Protein AF-A0A3C0I1B9-F1 (afdb_monomer_lite)

Foldseek 3Di:
DPVVVVQVVLLVLLVVQLVVVPDDDDDDDDDPDPPPPDDDQFQEKAKAKAWFPQKKKWAFPVQQVVDDDFHRHGLEIEIAGALPPDQWTKMKMKIWFNKAAQFKKKKWKKKFLDFDPDQSAAQPSHPDGRGHDSVRMGTQDIDIGHHDDQDFFDADPVGGDGSIDMDMDMDIGIGGSVCQVVLAVVVTKIKIKMWMDGPVCSVVSVRSNIRIYDIGIYGYHYHDHDQADPVPRHGTWIWIWHADPQQKIFTAGPVRHTPDIDHDDPPPPDPPPPDD

pLDDT: mean 77.93, std 17.41, range [23.75, 94.44]

Radius of gyration: 20.52 Å; chains: 1; bounding box: 57×52×64 Å

Sequence (276 aa):
MSNTTTKKAIKKALIGATVLASAPAFAKTGGGSTEGKSQLGVNHLSLDLTPGRGVTACASDAQVATKTGSNLTPNDLILAVDPFASTYIEVGFHVRDIIASKDDHVLLLVYSPTTSPSPQIPTPKSENKLQLDVSALEILAIYNLPKQAMLSQPSTRLGAANPAPHSEVSFSVNLDTSTLPVFMQDNEKAHLQAALLTKSAFEAGQYDRMILSELDTIAFVKMTCPTANPDTNEPTEYAEVAVDDAGTMTVSDKKGNVTKTTMTGSMSMGATVITK

Structure (mmCIF, N/CA/C/O backbone):
data_AF-A0A3C0I1B9-F1
#
_entry.id   AF-A0A3C0I1B9-F1
#
loop_
_atom_site.group_PDB
_atom_site.id
_atom_site.type_symbol
_atom_site.label_atom_id
_atom_site.label_alt_id
_atom_site.label_comp_id
_atom_site.label_asym_id
_atom_site.label_entity_id
_atom_site.label_seq_id
_atom_site.pdbx_PDB_ins_code
_atom_site.Cartn_x
_atom_site.Cartn_y
_atom_site.Cartn_z
_atom_site.occupancy
_atom_site.B_iso_or_equiv
_atom_site.auth_seq_id
_atom_site.auth_comp_id
_atom_site.auth_asym_id
_atom_site.auth_atom_id
_atom_site.pdbx_PDB_model_num
ATOM 1 N N . MET A 1 1 ? 1.387 -21.612 10.944 1.00 33.19 1 MET A N 1
ATOM 2 C CA . MET A 1 1 ? 0.232 -22.309 10.324 1.00 33.19 1 MET A CA 1
ATOM 3 C C . MET A 1 1 ? -1.136 -21.669 10.621 1.00 33.19 1 MET A C 1
ATOM 5 O O . MET A 1 1 ? -2.056 -21.937 9.866 1.00 33.19 1 MET A O 1
ATOM 9 N N . SER A 1 2 ? -1.292 -20.789 11.628 1.00 42.69 2 SER A N 1
ATOM 10 C CA . SER A 1 2 ? -2.590 -20.146 11.948 1.00 42.69 2 SER A CA 1
ATOM 11 C C . SER A 1 2 ? -3.037 -19.061 10.939 1.00 42.69 2 SER A C 1
ATOM 13 O O . SER A 1 2 ? -4.194 -19.024 10.534 1.00 42.69 2 SER A O 1
ATOM 15 N N . ASN A 1 3 ? -2.111 -18.232 10.433 1.00 50.62 3 ASN A N 1
ATOM 16 C CA . ASN A 1 3 ? -2.455 -17.085 9.572 1.00 50.62 3 ASN A CA 1
ATOM 17 C C . ASN A 1 3 ? -3.033 -17.450 8.194 1.00 50.62 3 ASN A C 1
ATOM 19 O O . ASN A 1 3 ? -3.886 -16.728 7.688 1.00 50.62 3 ASN A O 1
ATOM 23 N N . THR A 1 4 ? -2.609 -18.554 7.574 1.00 56.38 4 THR A N 1
ATOM 24 C CA . THR A 1 4 ? -3.088 -18.938 6.232 1.00 56.38 4 THR A CA 1
ATOM 25 C C . THR A 1 4 ? -4.559 -19.359 6.252 1.00 56.38 4 THR A C 1
ATOM 27 O O . THR A 1 4 ? -5.311 -19.028 5.336 1.00 56.38 4 THR A O 1
ATOM 30 N N . THR A 1 5 ? -4.992 -20.044 7.313 1.00 56.16 5 THR A N 1
ATOM 31 C CA . THR A 1 5 ? -6.395 -20.433 7.517 1.00 56.16 5 THR A CA 1
ATOM 32 C C . THR A 1 5 ? -7.268 -19.203 7.747 1.00 56.16 5 THR A C 1
ATOM 34 O O . THR A 1 5 ? -8.315 -19.075 7.116 1.00 56.16 5 THR A O 1
ATOM 37 N N . THR A 1 6 ? -6.792 -18.256 8.559 1.00 64.12 6 THR A N 1
ATOM 38 C CA . THR A 1 6 ? -7.463 -16.974 8.806 1.00 64.12 6 THR A CA 1
ATOM 39 C C . THR A 1 6 ? -7.605 -16.156 7.520 1.00 64.12 6 THR A C 1
ATOM 41 O O . THR A 1 6 ? -8.714 -15.759 7.180 1.00 64.12 6 THR A O 1
ATOM 44 N N . LYS A 1 7 ? -6.536 -16.000 6.723 1.00 68.94 7 LYS A N 1
ATOM 45 C CA . LYS A 1 7 ? -6.585 -15.295 5.425 1.00 68.94 7 LYS A CA 1
ATOM 46 C C . LYS A 1 7 ? -7.589 -15.918 4.448 1.00 68.94 7 LYS A C 1
ATOM 48 O O . LYS A 1 7 ? -8.380 -15.201 3.841 1.00 68.94 7 LYS A O 1
ATOM 53 N N . LYS A 1 8 ? -7.609 -17.252 4.329 1.00 67.44 8 LYS A N 1
ATOM 54 C CA . LYS A 1 8 ? -8.581 -17.964 3.477 1.00 67.44 8 LYS A CA 1
ATOM 55 C C . LYS A 1 8 ? -10.019 -17.804 3.975 1.00 67.44 8 LYS A C 1
ATOM 57 O O . LYS A 1 8 ? -10.920 -17.657 3.153 1.00 67.44 8 LYS A O 1
ATOM 62 N N . ALA A 1 9 ? -10.241 -17.835 5.289 1.00 66.06 9 ALA A N 1
ATOM 63 C CA . ALA A 1 9 ? -11.561 -17.617 5.878 1.00 66.06 9 ALA A CA 1
ATOM 64 C C . ALA A 1 9 ? -12.066 -16.191 5.611 1.00 66.06 9 ALA A C 1
ATOM 66 O O . ALA A 1 9 ? -13.205 -16.025 5.185 1.00 66.06 9 ALA A O 1
ATOM 67 N N . ILE A 1 10 ? -11.196 -15.187 5.759 1.00 71.12 10 ILE A N 1
ATOM 68 C CA . ILE A 1 10 ? -11.522 -13.784 5.472 1.00 71.12 10 ILE A CA 1
ATOM 69 C C . ILE A 1 10 ? -11.826 -13.593 3.985 1.00 71.12 10 ILE A C 1
ATOM 71 O O . ILE A 1 10 ? -12.868 -13.040 3.657 1.00 71.12 10 ILE A O 1
ATOM 75 N N . LYS A 1 11 ? -10.992 -14.114 3.072 1.00 72.25 11 LYS A N 1
ATOM 76 C CA . LYS A 1 11 ? -11.261 -14.040 1.623 1.00 72.25 11 LYS A CA 1
ATOM 77 C C . LYS A 1 11 ? -12.628 -14.638 1.277 1.00 72.25 11 LYS A C 1
ATOM 79 O O . LYS A 1 11 ? -13.407 -14.024 0.556 1.00 72.25 11 LYS A O 1
ATOM 84 N N . LYS A 1 12 ? -12.957 -15.806 1.839 1.00 70.88 12 LYS A N 1
ATOM 85 C CA . LYS A 1 12 ? -14.282 -16.419 1.665 1.00 70.88 12 LYS A CA 1
ATOM 86 C C . LYS A 1 12 ? -15.409 -15.550 2.221 1.00 70.88 12 LYS A C 1
ATOM 88 O O . LYS A 1 12 ? -16.465 -15.497 1.604 1.00 70.88 12 LYS A O 1
ATOM 93 N N . ALA A 1 13 ? -15.198 -14.882 3.352 1.00 67.94 13 ALA A N 1
ATOM 94 C CA . ALA A 1 13 ? -16.184 -13.982 3.937 1.00 67.94 13 ALA A CA 1
ATOM 95 C C . ALA A 1 13 ? -16.390 -12.718 3.082 1.00 67.94 13 ALA A C 1
ATOM 97 O O . ALA A 1 13 ? -17.537 -12.338 2.858 1.00 67.94 13 ALA A O 1
ATOM 98 N N . LEU A 1 14 ? -15.321 -12.124 2.531 1.00 68.56 14 LEU A N 1
ATOM 99 C CA . LEU A 1 14 ? -15.429 -11.012 1.577 1.00 68.56 14 LEU A CA 1
ATOM 100 C C . LEU A 1 14 ? -16.199 -11.425 0.315 1.00 68.56 14 LEU A C 1
ATOM 102 O O . LEU A 1 14 ? -17.127 -10.730 -0.084 1.00 68.56 14 LEU A O 1
ATOM 106 N N . ILE A 1 15 ? -15.866 -12.577 -0.275 1.00 72.81 15 ILE A N 1
ATOM 107 C CA . ILE A 1 15 ? -16.590 -13.115 -1.440 1.00 72.81 15 ILE A CA 1
ATOM 108 C C . ILE A 1 15 ? -18.049 -13.447 -1.072 1.00 72.81 15 ILE A C 1
ATOM 110 O O . ILE A 1 15 ? -18.965 -13.241 -1.859 1.00 72.81 15 ILE A O 1
ATOM 114 N N . GLY A 1 16 ? -18.311 -13.934 0.141 1.00 59.06 16 GLY A N 1
ATOM 115 C CA . GLY A 1 16 ? -19.678 -14.153 0.620 1.00 59.06 16 GLY A CA 1
ATOM 116 C C . GLY A 1 16 ? -20.486 -12.854 0.712 1.00 59.06 16 GLY A C 1
ATOM 117 O O . GLY A 1 16 ? -21.657 -12.828 0.333 1.00 59.06 16 GLY A O 1
ATOM 118 N N . ALA A 1 17 ? -19.855 -11.765 1.162 1.00 60.09 17 ALA A N 1
ATOM 119 C CA . ALA A 1 17 ? -20.481 -10.449 1.250 1.00 60.09 17 ALA A CA 1
ATOM 120 C C . ALA A 1 17 ? -20.822 -9.863 -0.133 1.00 60.09 17 ALA A C 1
ATOM 122 O O . ALA A 1 17 ? -21.886 -9.262 -0.281 1.00 60.09 17 ALA A O 1
ATOM 123 N N . THR A 1 18 ? -19.985 -10.083 -1.156 1.00 58.84 18 THR A N 1
ATOM 124 C CA . THR A 1 18 ? -20.288 -9.636 -2.531 1.00 58.84 18 THR A CA 1
ATOM 125 C C . THR A 1 18 ? -21.481 -10.379 -3.128 1.00 58.84 18 THR A C 1
ATOM 127 O O . THR A 1 18 ? -22.341 -9.760 -3.754 1.00 58.84 18 THR A O 1
ATOM 130 N N . VAL A 1 19 ? -21.600 -11.688 -2.879 1.00 55.69 19 VAL A N 1
ATOM 131 C CA . VAL A 1 19 ? -22.741 -12.490 -3.359 1.00 55.69 19 VAL A CA 1
ATOM 132 C C . VAL A 1 19 ? -24.050 -12.035 -2.705 1.00 55.69 19 VAL A C 1
ATOM 134 O O . VAL A 1 19 ? -25.066 -11.911 -3.389 1.00 55.69 19 VAL A O 1
ATOM 137 N N . LEU A 1 20 ? -24.034 -11.696 -1.413 1.00 50.03 20 LEU A N 1
ATOM 138 C CA . LEU A 1 20 ? -25.210 -11.164 -0.707 1.00 50.03 20 LEU A CA 1
ATOM 139 C C . LEU A 1 20 ? -25.602 -9.746 -1.162 1.00 50.03 20 LEU A C 1
ATOM 141 O O . LEU A 1 20 ? -26.780 -9.398 -1.111 1.00 50.03 20 LEU A O 1
ATOM 145 N N . ALA A 1 21 ? -24.646 -8.948 -1.647 1.00 51.62 21 ALA A N 1
ATOM 146 C CA . ALA A 1 21 ? -24.896 -7.613 -2.192 1.00 51.62 21 ALA A CA 1
ATOM 147 C C . ALA A 1 21 ? -25.454 -7.626 -3.634 1.00 51.62 21 ALA A C 1
ATOM 149 O O . ALA A 1 21 ? -25.879 -6.586 -4.132 1.00 51.62 21 ALA A O 1
ATOM 150 N N . SER A 1 22 ? -25.502 -8.793 -4.293 1.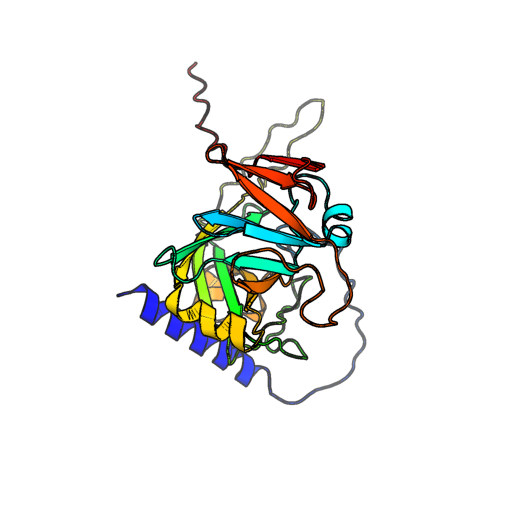00 37.84 22 SER A N 1
ATOM 151 C CA . SER A 1 22 ? -25.985 -8.965 -5.675 1.00 37.84 22 SER A CA 1
ATOM 152 C C . SER A 1 22 ? -27.484 -9.314 -5.801 1.00 37.84 22 SER A C 1
ATOM 154 O O . SER A 1 22 ? -27.903 -9.972 -6.752 1.00 37.84 22 SER A O 1
ATOM 156 N N . ALA A 1 23 ? -28.321 -8.870 -4.857 1.00 32.62 23 ALA A N 1
ATOM 157 C CA . ALA A 1 23 ? -29.785 -8.952 -4.957 1.00 32.62 23 ALA A CA 1
ATOM 158 C C . ALA A 1 23 ? -30.366 -7.686 -5.636 1.00 32.62 23 ALA A C 1
ATOM 160 O O . ALA A 1 23 ? -29.775 -6.611 -5.525 1.00 32.62 23 ALA A O 1
ATOM 161 N N . PRO A 1 24 ? -31.486 -7.779 -6.382 1.00 36.41 24 PRO A N 1
ATOM 162 C CA . PRO A 1 24 ? -31.816 -6.814 -7.425 1.00 36.41 24 PRO A CA 1
ATOM 163 C C . PRO A 1 24 ? -32.212 -5.438 -6.882 1.00 36.41 24 PRO A C 1
ATOM 165 O O . PRO A 1 24 ? -32.787 -5.293 -5.805 1.00 36.41 24 PRO A O 1
ATOM 168 N N . ALA A 1 25 ? -31.928 -4.439 -7.717 1.00 48.59 25 ALA A N 1
ATOM 169 C CA . ALA A 1 25 ? -32.257 -3.034 -7.561 1.00 48.59 25 ALA A CA 1
ATOM 170 C C . ALA A 1 25 ? -33.693 -2.784 -7.068 1.00 48.59 25 ALA A C 1
ATOM 172 O O . ALA A 1 25 ? -34.659 -3.247 -7.675 1.00 48.59 25 ALA A O 1
ATOM 173 N N . PHE A 1 26 ? -33.825 -1.939 -6.042 1.00 31.42 26 PHE A N 1
ATOM 174 C CA . PHE A 1 26 ? -35.078 -1.264 -5.722 1.00 31.42 26 PHE A CA 1
ATOM 175 C C . PHE A 1 26 ? -34.871 0.245 -5.559 1.00 31.42 26 PHE A C 1
ATOM 177 O O . PHE A 1 26 ? -34.135 0.712 -4.698 1.00 31.42 26 PHE A O 1
ATOM 184 N N . ALA A 1 27 ? -35.587 0.957 -6.429 1.00 29.17 27 ALA A N 1
ATOM 185 C CA . ALA A 1 27 ? -36.151 2.293 -6.285 1.00 29.17 27 ALA A CA 1
ATOM 186 C C . ALA A 1 27 ? -35.223 3.473 -5.937 1.00 29.17 27 ALA A C 1
ATOM 188 O O . ALA A 1 27 ? -34.895 3.780 -4.796 1.00 29.17 27 ALA A O 1
ATOM 189 N N . LYS A 1 28 ? -34.985 4.255 -6.991 1.00 39.56 28 LYS A N 1
ATOM 190 C CA . LYS A 1 28 ? -34.802 5.706 -6.995 1.00 39.56 28 LYS A CA 1
ATOM 191 C C . LYS A 1 28 ? -35.780 6.398 -6.025 1.00 39.56 28 LYS A C 1
ATOM 193 O O . LYS A 1 28 ? -36.933 6.628 -6.375 1.00 39.56 28 LYS A O 1
ATOM 198 N N . THR A 1 29 ? -35.291 6.817 -4.865 1.00 24.72 29 THR A N 1
ATOM 199 C CA . THR A 1 29 ? -35.856 7.939 -4.101 1.00 24.72 29 THR A CA 1
ATOM 200 C C . THR A 1 29 ? -34.714 8.830 -3.657 1.00 24.72 29 THR A C 1
ATOM 202 O O . THR A 1 29 ? -33.767 8.379 -3.021 1.00 24.72 29 THR A O 1
ATOM 205 N N . GLY A 1 30 ? -34.786 10.085 -4.098 1.00 32.03 30 GLY A N 1
ATOM 206 C CA . GLY A 1 30 ? -33.763 11.092 -3.897 1.00 32.03 30 GLY A CA 1
ATOM 207 C C . GLY A 1 30 ? -33.443 11.312 -2.425 1.00 32.03 30 GLY A C 1
ATOM 208 O O . GLY A 1 30 ? -34.323 11.462 -1.585 1.00 32.03 30 GLY A O 1
ATOM 209 N N . GLY A 1 31 ? -32.151 11.369 -2.159 1.00 23.75 31 GLY A N 1
ATOM 210 C CA . GLY A 1 31 ? -31.567 11.787 -0.902 1.00 23.75 31 GLY A CA 1
ATOM 211 C C . GLY A 1 31 ? -30.093 11.955 -1.188 1.00 23.75 31 GLY A C 1
ATOM 212 O O . GLY A 1 31 ? -29.337 11.001 -1.055 1.00 23.75 31 GLY A O 1
ATOM 213 N N . GLY A 1 32 ? -29.721 13.127 -1.709 1.00 28.50 32 GLY A N 1
ATOM 214 C CA . GLY A 1 32 ? -28.324 13.478 -1.911 1.00 28.50 32 GLY A CA 1
ATOM 215 C C . GLY A 1 32 ? -27.601 13.291 -0.588 1.00 28.50 32 GLY A C 1
ATOM 216 O O . GLY A 1 32 ? -27.861 14.022 0.366 1.00 28.50 32 GLY A O 1
ATOM 217 N N . SER A 1 33 ? -26.749 12.271 -0.518 1.00 30.56 33 SER A N 1
ATOM 218 C CA . SER A 1 33 ? -25.790 12.150 0.561 1.00 30.56 33 SER A CA 1
ATOM 219 C C . SER A 1 33 ? -24.845 13.321 0.394 1.00 30.56 33 SER A C 1
ATOM 221 O O . SER A 1 33 ? -24.058 13.362 -0.549 1.00 30.56 33 SER A O 1
ATOM 223 N N . THR A 1 34 ? -24.973 14.305 1.272 1.00 34.50 34 THR A N 1
ATOM 224 C CA . THR A 1 34 ? -23.939 15.298 1.502 1.00 34.50 34 THR A CA 1
ATOM 225 C C . THR A 1 34 ? -22.671 14.518 1.826 1.00 34.50 34 THR A C 1
ATOM 227 O O . THR A 1 34 ? -22.538 13.975 2.922 1.00 34.50 34 THR A O 1
ATOM 230 N N . GLU A 1 35 ? -21.791 14.388 0.835 1.00 41.50 35 GLU A N 1
ATOM 231 C CA . GLU A 1 35 ? -20.425 13.918 1.005 1.00 41.50 35 GLU A CA 1
ATOM 232 C C . GLU A 1 35 ? -19.806 14.803 2.088 1.00 41.50 35 GLU A C 1
ATOM 234 O O . GLU A 1 35 ? -19.556 15.997 1.899 1.00 41.50 35 GLU A O 1
ATOM 239 N N . GLY A 1 36 ? -19.707 14.255 3.300 1.00 48.94 36 GLY A N 1
ATOM 240 C CA . GLY A 1 36 ? -19.029 14.921 4.397 1.00 48.94 36 GLY A CA 1
ATOM 241 C C . GLY A 1 36 ? -17.591 15.177 3.970 1.00 48.94 36 GLY A C 1
ATOM 242 O O . GLY A 1 36 ? -16.977 14.310 3.356 1.00 48.94 36 GLY A O 1
ATOM 243 N N . LYS A 1 37 ? -17.073 16.373 4.273 1.00 61.62 37 LYS A N 1
ATOM 244 C CA . LYS A 1 37 ? -15.680 16.756 3.996 1.00 61.62 37 LYS A CA 1
ATOM 245 C C . LYS A 1 37 ? -14.729 15.608 4.358 1.00 61.62 37 LYS A C 1
ATOM 247 O O . LYS A 1 37 ? -14.921 15.006 5.415 1.00 61.62 37 LYS A O 1
ATOM 252 N N . SER A 1 38 ? -13.732 15.351 3.511 1.00 63.72 38 SER A N 1
ATOM 253 C CA . SER A 1 38 ? -12.668 14.377 3.775 1.00 63.72 38 SER A CA 1
ATOM 254 C C . SER A 1 38 ? -12.095 14.563 5.181 1.00 63.72 38 SER A C 1
ATOM 256 O O . SER A 1 38 ? -11.719 15.675 5.570 1.00 63.72 38 SER A O 1
ATOM 258 N N . GLN A 1 39 ? -12.100 13.491 5.965 1.00 68.12 39 GLN A N 1
ATOM 259 C CA . GLN A 1 39 ? -11.586 13.426 7.327 1.00 68.12 39 GLN A CA 1
ATOM 260 C C . GLN A 1 39 ? -10.642 12.228 7.423 1.00 68.12 39 GLN A C 1
ATOM 262 O O . GLN A 1 39 ? -11.063 11.081 7.616 1.00 68.12 39 GLN A O 1
ATOM 267 N N . LEU A 1 40 ? -9.348 12.528 7.314 1.00 71.12 40 LEU A N 1
ATOM 268 C CA . LEU A 1 40 ? -8.261 11.583 7.552 1.00 71.12 40 LEU A CA 1
ATOM 269 C C . LEU A 1 40 ? -8.478 10.838 8.878 1.00 71.12 40 LEU A C 1
ATOM 271 O O . LEU A 1 40 ? -8.766 11.454 9.903 1.00 71.12 40 LEU A O 1
ATOM 275 N N . GLY A 1 41 ? -8.403 9.513 8.833 1.00 63.69 41 GLY A N 1
ATOM 276 C CA . GLY A 1 41 ? -8.633 8.608 9.957 1.00 63.69 41 GLY A CA 1
ATOM 277 C C . GLY A 1 41 ? -10.087 8.328 10.325 1.00 63.69 41 GLY A C 1
ATOM 278 O O . GLY A 1 41 ? -10.324 7.449 11.151 1.00 63.69 41 GLY A O 1
ATOM 279 N N . VAL A 1 42 ? -11.060 9.048 9.752 1.00 72.81 42 VAL A N 1
ATOM 280 C CA . VAL A 1 42 ? -12.497 8.873 10.047 1.00 72.81 42 VAL A CA 1
ATOM 281 C C . VAL A 1 42 ? -13.235 8.237 8.874 1.00 72.81 42 VAL A C 1
ATOM 283 O O . VAL A 1 42 ? -13.977 7.276 9.061 1.00 72.81 42 VAL A O 1
ATOM 286 N N . ASN A 1 43 ? -13.059 8.776 7.668 1.00 79.19 43 ASN A N 1
ATOM 287 C CA . ASN A 1 43 ? -13.670 8.258 6.439 1.00 79.19 43 ASN A CA 1
ATOM 288 C C . ASN A 1 43 ? -12.647 8.030 5.312 1.00 79.19 43 ASN A C 1
ATOM 290 O O . ASN A 1 43 ? -13.015 7.492 4.265 1.00 79.19 43 ASN A O 1
ATOM 294 N N . HIS A 1 44 ? -11.376 8.350 5.551 1.00 83.31 44 HIS A N 1
ATOM 295 C CA . HIS A 1 44 ? -10.279 8.216 4.600 1.00 83.31 44 HIS A CA 1
ATOM 296 C C . HIS A 1 44 ? -8.999 7.788 5.333 1.00 83.31 44 HIS A C 1
ATOM 298 O O . HIS A 1 44 ? -8.711 8.301 6.410 1.00 83.31 44 HIS A O 1
ATOM 304 N N . LEU A 1 45 ? -8.253 6.835 4.780 1.00 84.62 45 LEU A N 1
ATOM 305 C CA . LEU A 1 45 ? -6.895 6.489 5.219 1.00 84.62 45 LEU A CA 1
ATOM 306 C C . LEU A 1 45 ? -5.923 6.949 4.143 1.00 84.62 45 LEU A C 1
ATOM 308 O O . LEU A 1 45 ? -6.295 6.874 2.980 1.00 84.62 45 LEU A O 1
ATOM 312 N N . SER A 1 46 ? -4.699 7.321 4.506 1.00 85.69 46 SER A N 1
ATOM 313 C CA . SER A 1 46 ? -3.626 7.455 3.520 1.00 85.69 46 SER A CA 1
ATOM 314 C C . SER A 1 46 ? -2.803 6.170 3.465 1.00 85.69 46 SER A C 1
ATOM 316 O O . SER A 1 46 ? -2.590 5.526 4.501 1.00 85.69 46 SER A O 1
ATOM 318 N N . LEU A 1 47 ? -2.338 5.804 2.276 1.00 86.69 47 LEU A N 1
ATOM 319 C CA . LEU A 1 47 ? -1.414 4.699 2.053 1.00 86.69 47 LEU A CA 1
ATOM 320 C C . LEU A 1 47 ? -0.198 5.242 1.305 1.00 86.69 47 LEU A C 1
ATOM 322 O O . LEU A 1 47 ? -0.317 5.742 0.195 1.00 86.69 47 LEU A O 1
ATOM 326 N N . ASP A 1 48 ? 0.970 5.141 1.931 1.00 85.50 48 ASP A N 1
ATOM 327 C CA . ASP A 1 48 ? 2.230 5.547 1.319 1.00 85.50 48 ASP A CA 1
ATOM 328 C C . ASP A 1 48 ? 3.121 4.317 1.127 1.00 85.50 48 ASP A C 1
ATOM 330 O O . ASP A 1 48 ? 3.275 3.494 2.033 1.00 85.50 48 ASP A O 1
ATOM 334 N N . LEU A 1 49 ? 3.757 4.203 -0.036 1.00 85.25 49 LEU A N 1
ATOM 335 C CA . LEU A 1 49 ? 4.717 3.140 -0.324 1.00 85.25 49 LEU A CA 1
ATOM 336 C C . LEU A 1 49 ? 6.151 3.642 -0.157 1.00 85.25 49 LEU A C 1
ATOM 338 O O . LEU A 1 49 ? 6.471 4.762 -0.553 1.00 85.25 49 LEU A O 1
ATOM 342 N N . THR A 1 50 ? 7.031 2.798 0.374 1.00 84.56 50 THR A N 1
ATOM 343 C CA . THR A 1 50 ? 8.468 3.059 0.485 1.00 84.56 50 THR A CA 1
ATOM 344 C C . THR A 1 50 ? 9.274 1.887 -0.090 1.00 84.56 50 THR A C 1
ATOM 346 O O . THR A 1 50 ? 9.032 0.727 0.261 1.00 84.56 50 THR A O 1
ATOM 349 N N . PRO A 1 51 ? 10.228 2.136 -1.008 1.00 84.31 51 PRO A N 1
ATOM 350 C CA . PRO A 1 51 ? 11.118 1.087 -1.489 1.00 84.31 51 PRO A CA 1
ATOM 351 C C . PRO A 1 51 ? 12.039 0.641 -0.353 1.00 84.31 51 PRO A C 1
ATOM 353 O O . PRO A 1 51 ? 12.658 1.470 0.314 1.00 84.31 51 PRO A O 1
ATOM 356 N N . GLY A 1 52 ? 12.114 -0.667 -0.131 1.00 82.44 52 GLY A N 1
ATOM 357 C CA . GLY A 1 52 ? 13.028 -1.270 0.827 1.00 82.44 52 GLY A CA 1
ATOM 358 C C . GLY A 1 52 ? 14.253 -1.863 0.137 1.00 82.44 52 GLY A C 1
ATOM 359 O O . GLY A 1 52 ? 14.812 -1.320 -0.815 1.00 82.44 52 GLY A O 1
ATOM 360 N N . ARG A 1 53 ? 14.700 -3.014 0.635 1.00 78.69 53 ARG A N 1
ATOM 361 C CA . ARG A 1 53 ? 15.901 -3.686 0.135 1.00 78.69 53 ARG A CA 1
ATOM 362 C C . ARG A 1 53 ? 15.671 -4.353 -1.217 1.00 78.69 53 ARG A C 1
ATOM 364 O O . ARG A 1 53 ? 14.690 -5.070 -1.407 1.00 78.69 53 ARG A O 1
ATOM 371 N N . GLY A 1 54 ? 16.652 -4.196 -2.108 1.00 77.00 54 GLY A N 1
ATOM 372 C CA . GLY A 1 54 ? 16.702 -4.892 -3.398 1.00 77.00 54 GLY A CA 1
ATOM 373 C C . GLY A 1 54 ? 15.737 -4.345 -4.451 1.00 77.00 54 GLY A C 1
ATOM 374 O O . GLY A 1 54 ? 15.497 -5.017 -5.451 1.00 77.00 54 GLY A O 1
ATOM 375 N N . VAL A 1 55 ? 15.185 -3.150 -4.231 1.00 86.19 55 VAL A N 1
ATOM 376 C CA . VAL A 1 55 ? 14.234 -2.509 -5.137 1.00 86.19 55 VAL A CA 1
ATOM 377 C C . VAL A 1 55 ? 14.534 -1.020 -5.270 1.00 86.19 55 VAL A C 1
ATOM 379 O O . VAL A 1 55 ? 14.807 -0.342 -4.282 1.00 86.19 55 VAL A O 1
ATOM 382 N N . THR A 1 56 ? 14.435 -0.511 -6.493 1.00 87.38 56 THR A N 1
ATOM 383 C CA . THR A 1 56 ? 14.423 0.926 -6.776 1.00 87.38 56 THR A CA 1
ATOM 384 C C . THR A 1 56 ? 13.008 1.309 -7.180 1.00 87.38 56 THR A C 1
ATOM 386 O O . THR A 1 56 ? 12.457 0.726 -8.114 1.00 87.38 56 THR A O 1
ATOM 389 N N . ALA A 1 57 ? 12.395 2.271 -6.490 1.00 89.44 57 ALA A N 1
ATOM 390 C CA . ALA A 1 57 ? 11.101 2.791 -6.916 1.00 89.44 57 ALA A CA 1
ATOM 391 C C . ALA A 1 57 ? 11.296 3.902 -7.950 1.00 89.44 57 ALA A C 1
ATOM 393 O O . ALA A 1 57 ? 12.126 4.790 -7.789 1.00 89.44 57 ALA A O 1
ATOM 394 N N . CYS A 1 58 ? 10.500 3.846 -9.004 1.00 90.00 58 CYS A N 1
ATOM 395 C CA . CYS A 1 58 ? 10.515 4.753 -10.131 1.00 90.00 58 CYS A CA 1
ATOM 396 C C . CYS A 1 58 ? 9.183 5.497 -10.138 1.00 90.00 58 CYS A C 1
ATOM 398 O O . CYS A 1 58 ? 8.117 4.901 -10.327 1.00 90.00 58 CYS A O 1
ATOM 400 N N . ALA A 1 59 ? 9.254 6.802 -9.926 1.00 87.88 59 ALA A N 1
ATOM 401 C CA . ALA A 1 59 ? 8.102 7.687 -9.868 1.00 87.88 59 ALA A CA 1
ATOM 402 C C . ALA A 1 59 ? 8.201 8.693 -11.013 1.00 87.88 59 ALA A C 1
ATOM 404 O O . ALA A 1 59 ? 9.265 9.267 -11.224 1.00 87.88 59 ALA A O 1
ATOM 405 N N . SER A 1 60 ? 7.127 8.919 -11.773 1.00 84.75 60 SER A N 1
ATOM 406 C CA . SER A 1 60 ? 7.201 9.912 -12.852 1.00 84.75 60 SER A CA 1
ATOM 407 C C . SER A 1 60 ? 7.433 11.313 -12.273 1.00 84.75 60 SER A C 1
ATOM 409 O O . SER A 1 60 ? 6.798 11.691 -11.281 1.00 84.75 60 SER A O 1
ATOM 411 N N . ASP A 1 61 ? 8.304 12.109 -12.897 1.00 80.31 61 ASP A N 1
ATOM 412 C CA . ASP A 1 61 ? 8.641 13.457 -12.406 1.00 80.31 61 ASP A CA 1
ATOM 413 C C . ASP A 1 61 ? 7.397 14.344 -12.259 1.00 80.31 61 ASP A C 1
ATOM 415 O O . ASP A 1 61 ? 7.262 15.110 -11.300 1.00 80.31 61 ASP A O 1
ATOM 419 N N . ALA A 1 62 ? 6.444 14.192 -13.183 1.00 80.19 62 ALA A N 1
ATOM 420 C CA . ALA A 1 62 ? 5.169 14.895 -13.147 1.00 80.19 62 ALA A CA 1
ATOM 421 C C . ALA A 1 62 ? 4.361 14.559 -11.883 1.00 80.19 62 ALA A C 1
ATOM 423 O O . ALA A 1 62 ? 3.838 15.464 -11.234 1.00 80.19 62 ALA A O 1
ATOM 424 N N . GLN A 1 63 ? 4.284 13.282 -11.496 1.00 79.56 63 GLN A N 1
ATOM 425 C CA . GLN A 1 63 ? 3.563 12.876 -10.290 1.00 79.56 63 GLN A CA 1
ATOM 426 C C . GLN A 1 63 ? 4.330 13.259 -9.020 1.00 79.56 63 GLN A C 1
ATOM 428 O O . GLN A 1 63 ? 3.724 13.773 -8.077 1.00 79.56 63 GLN A O 1
ATOM 433 N N . VAL A 1 64 ? 5.658 13.108 -9.007 1.00 78.94 64 VAL A N 1
ATOM 434 C CA . VAL A 1 64 ? 6.510 13.560 -7.894 1.00 78.94 64 VAL A CA 1
ATOM 435 C C . VAL A 1 64 ? 6.320 15.051 -7.637 1.00 78.94 64 VAL A C 1
ATOM 437 O O . VAL A 1 64 ? 6.242 15.466 -6.479 1.00 78.94 64 VAL A O 1
ATOM 440 N N . ALA A 1 65 ? 6.214 15.877 -8.682 1.00 76.50 65 ALA A N 1
ATOM 441 C CA . ALA A 1 65 ? 6.011 17.317 -8.545 1.00 76.50 65 ALA A CA 1
ATOM 442 C C . ALA A 1 65 ? 4.722 17.665 -7.778 1.00 76.50 65 ALA A C 1
ATOM 444 O O . ALA A 1 65 ? 4.717 18.640 -7.026 1.00 76.50 65 ALA A O 1
ATOM 445 N N . THR A 1 66 ? 3.673 16.844 -7.899 1.00 76.69 66 THR A N 1
ATOM 446 C CA . THR A 1 66 ? 2.394 17.046 -7.190 1.00 76.69 66 THR A CA 1
ATOM 447 C C . THR A 1 66 ? 2.437 16.669 -5.709 1.00 76.69 66 THR A C 1
ATOM 449 O O . THR A 1 66 ? 1.576 17.101 -4.944 1.00 76.69 66 THR A O 1
ATOM 452 N N . LYS A 1 67 ? 3.435 15.888 -5.280 1.00 73.94 67 LYS A N 1
ATOM 453 C CA . LYS A 1 67 ? 3.562 15.427 -3.894 1.00 73.94 67 LYS A CA 1
ATOM 454 C C . LYS A 1 67 ? 4.310 16.446 -3.031 1.00 73.94 67 LYS A C 1
ATOM 456 O O . LYS A 1 67 ? 5.380 16.947 -3.398 1.00 73.94 67 LYS A O 1
ATOM 461 N N . THR A 1 68 ? 3.753 16.749 -1.860 1.00 64.50 68 THR A N 1
ATOM 462 C CA . THR A 1 68 ? 4.305 17.705 -0.888 1.00 64.50 68 THR A CA 1
ATOM 463 C C . THR A 1 68 ? 4.241 17.146 0.528 1.00 64.50 68 THR A C 1
ATOM 465 O O . THR A 1 68 ? 3.317 16.409 0.862 1.00 64.50 68 THR A O 1
ATOM 468 N N . GLY A 1 69 ? 5.163 17.570 1.394 1.00 66.19 69 GLY A N 1
ATOM 469 C CA . GLY A 1 69 ? 5.176 17.164 2.799 1.00 66.19 69 GLY A CA 1
ATOM 470 C C . GLY A 1 69 ? 5.887 15.830 3.010 1.00 66.19 69 GLY A C 1
ATOM 471 O O . GLY A 1 69 ? 6.982 15.626 2.496 1.00 66.19 69 GLY A O 1
ATOM 472 N N . SER A 1 70 ? 5.293 14.950 3.818 1.00 61.62 70 SER A N 1
ATOM 473 C CA . SER A 1 70 ? 5.915 13.679 4.221 1.00 61.62 70 SER A CA 1
ATOM 474 C C . SER A 1 70 ? 5.646 12.514 3.264 1.00 61.62 70 SER A C 1
ATOM 476 O O . SER A 1 70 ? 6.399 11.548 3.301 1.00 61.62 70 SER A O 1
ATOM 478 N N . ASN A 1 71 ? 4.648 12.623 2.381 1.00 66.88 71 ASN A N 1
ATOM 479 C CA . ASN A 1 71 ? 4.452 11.681 1.283 1.00 66.88 71 ASN A CA 1
ATOM 480 C C . ASN A 1 71 ? 5.209 12.197 0.042 1.00 66.88 71 ASN A C 1
ATOM 482 O O . ASN A 1 71 ? 4.878 13.262 -0.485 1.00 66.88 71 ASN A O 1
ATOM 486 N N . LEU A 1 72 ? 6.235 11.462 -0.401 1.00 69.44 72 LEU A N 1
ATOM 487 C CA . LEU A 1 72 ? 6.971 11.745 -1.643 1.00 69.44 72 LEU A CA 1
ATOM 488 C C . LEU A 1 72 ? 6.687 10.731 -2.754 1.00 69.44 72 LEU A C 1
ATOM 490 O O . LEU A 1 72 ? 7.147 10.936 -3.878 1.00 69.44 72 LEU A O 1
ATOM 494 N N . THR A 1 73 ? 5.947 9.663 -2.464 1.00 77.56 73 THR A N 1
ATOM 495 C CA . THR A 1 73 ? 5.675 8.593 -3.414 1.00 77.56 73 THR A CA 1
ATOM 496 C C . THR A 1 73 ? 4.289 8.756 -4.044 1.00 77.56 73 THR A C 1
ATOM 498 O O . THR A 1 73 ? 3.287 8.964 -3.356 1.00 77.56 73 THR A O 1
ATOM 501 N N . PRO A 1 74 ? 4.189 8.755 -5.384 1.00 83.00 74 PRO A N 1
ATOM 502 C CA . PRO A 1 74 ? 2.899 8.679 -6.055 1.00 83.00 74 PRO A CA 1
ATOM 503 C C . PRO A 1 74 ? 2.190 7.360 -5.779 1.00 83.00 74 PRO A C 1
ATOM 505 O O . PRO A 1 74 ? 2.810 6.379 -5.390 1.00 83.00 74 PRO A O 1
ATOM 508 N N . ASN A 1 75 ? 0.881 7.364 -6.017 1.00 85.44 75 ASN A N 1
ATOM 509 C CA . ASN A 1 75 ? 0.047 6.179 -5.857 1.00 85.44 75 ASN A CA 1
ATOM 510 C C . ASN A 1 75 ? 0.337 5.158 -6.965 1.00 85.44 75 ASN A C 1
ATOM 512 O O . ASN A 1 75 ? 0.175 3.966 -6.759 1.00 85.44 75 ASN A O 1
ATOM 516 N N . ASP A 1 76 ? 0.802 5.616 -8.132 1.00 86.94 76 ASP A N 1
ATOM 517 C CA . ASP A 1 76 ? 1.280 4.749 -9.206 1.00 86.94 76 ASP A CA 1
ATOM 518 C C . ASP A 1 76 ? 2.808 4.716 -9.196 1.00 86.94 76 ASP A C 1
ATOM 520 O O . ASP A 1 76 ? 3.469 5.725 -9.461 1.00 86.94 76 ASP A O 1
ATOM 524 N N . LEU A 1 77 ? 3.368 3.548 -8.906 1.00 88.69 77 LEU A N 1
ATOM 525 C CA . LEU A 1 77 ? 4.805 3.325 -8.820 1.00 88.69 77 LEU A CA 1
ATOM 526 C C . LEU A 1 77 ? 5.234 2.173 -9.711 1.00 88.69 77 LEU A C 1
ATOM 528 O O . LEU A 1 77 ? 4.548 1.161 -9.854 1.00 88.69 77 LEU A O 1
ATOM 532 N N . ILE A 1 78 ? 6.433 2.311 -10.262 1.00 91.19 78 ILE A N 1
ATOM 533 C CA . ILE A 1 78 ? 7.113 1.227 -10.954 1.00 91.19 78 ILE A CA 1
ATOM 534 C C . ILE A 1 78 ? 8.292 0.799 -10.086 1.00 91.19 78 ILE A C 1
ATOM 536 O O . ILE A 1 78 ? 9.110 1.624 -9.706 1.00 91.19 78 ILE A O 1
ATOM 540 N N . LEU A 1 79 ? 8.394 -0.481 -9.760 1.00 91.25 79 LEU A N 1
ATOM 541 C CA . LEU A 1 79 ? 9.494 -1.039 -8.987 1.00 91.25 79 LEU A CA 1
ATOM 542 C C . LEU A 1 79 ? 10.482 -1.719 -9.932 1.00 91.25 79 LEU A C 1
ATOM 544 O O . LEU A 1 79 ? 10.176 -2.744 -10.545 1.00 91.25 79 LEU A O 1
ATOM 548 N N . ALA A 1 80 ? 11.671 -1.136 -10.049 1.00 90.06 80 ALA A N 1
ATOM 549 C CA . ALA A 1 80 ? 12.796 -1.726 -10.748 1.00 90.06 80 ALA A CA 1
ATOM 550 C C . ALA A 1 80 ? 13.514 -2.716 -9.828 1.00 90.06 80 ALA A C 1
ATOM 552 O O . ALA A 1 80 ? 13.977 -2.366 -8.739 1.00 90.06 80 ALA A O 1
ATOM 553 N N . VAL A 1 81 ? 13.566 -3.973 -10.264 1.00 88.88 81 VAL A N 1
ATOM 554 C CA . VAL A 1 81 ? 14.057 -5.097 -9.461 1.00 88.88 81 VAL A CA 1
ATOM 555 C C . VAL A 1 81 ? 14.965 -5.973 -10.312 1.00 88.88 81 VAL A C 1
ATOM 557 O O . VAL A 1 81 ? 14.663 -6.248 -11.476 1.00 88.88 81 VAL A O 1
ATOM 560 N N . ASP A 1 82 ? 16.059 -6.459 -9.728 1.00 86.69 82 ASP A N 1
ATOM 561 C CA . ASP A 1 82 ? 16.785 -7.606 -10.271 1.00 86.69 82 ASP A CA 1
ATOM 562 C C . ASP A 1 82 ? 16.205 -8.899 -9.667 1.00 86.69 82 ASP A C 1
ATOM 564 O O . ASP A 1 82 ? 16.496 -9.216 -8.510 1.00 86.69 82 ASP A O 1
ATOM 568 N N . PRO A 1 83 ? 15.387 -9.668 -10.415 1.00 78.62 83 PRO A N 1
ATOM 569 C CA . PRO A 1 83 ? 14.731 -10.859 -9.878 1.00 78.62 83 PRO A CA 1
ATOM 570 C C . PRO A 1 83 ? 15.710 -12.002 -9.561 1.00 78.62 83 PRO A C 1
ATOM 572 O O . PRO A 1 83 ? 15.300 -12.997 -8.968 1.00 78.62 83 PRO A O 1
ATOM 575 N N . PHE A 1 84 ? 16.987 -11.890 -9.951 1.00 81.25 84 PHE A N 1
ATOM 576 C CA . PHE A 1 84 ? 18.006 -12.916 -9.714 1.00 81.25 84 PHE A CA 1
ATOM 577 C C . PHE A 1 84 ? 19.030 -12.527 -8.640 1.00 81.25 84 PHE A C 1
ATOM 579 O O . PHE A 1 84 ? 19.783 -13.392 -8.189 1.00 81.25 84 PHE A O 1
ATOM 586 N N . ALA A 1 85 ? 19.075 -11.258 -8.220 1.00 81.88 85 ALA A N 1
ATOM 587 C CA . ALA A 1 85 ? 20.039 -10.784 -7.225 1.00 81.88 85 ALA A CA 1
ATOM 588 C C . ALA A 1 85 ? 19.694 -11.228 -5.797 1.00 81.88 85 ALA A C 1
ATOM 590 O O . ALA A 1 85 ? 20.588 -11.472 -4.984 1.00 81.88 85 ALA A O 1
ATOM 591 N N . SER A 1 86 ? 18.404 -11.336 -5.480 1.00 79.56 86 SER A N 1
ATOM 592 C CA . SER A 1 86 ? 17.911 -11.726 -4.160 1.00 79.56 86 SER A CA 1
ATOM 593 C C . SER A 1 86 ? 16.740 -12.698 -4.268 1.00 79.56 86 SER A C 1
ATOM 595 O O . SER A 1 86 ? 16.092 -12.814 -5.304 1.00 79.56 86 SER A O 1
ATOM 597 N N . THR A 1 87 ? 16.466 -13.419 -3.180 1.00 81.81 87 THR A N 1
ATOM 598 C CA . THR A 1 87 ? 15.309 -14.325 -3.071 1.00 81.81 87 THR A CA 1
ATOM 599 C C . THR A 1 87 ? 14.010 -13.599 -2.719 1.00 81.81 87 THR A C 1
ATOM 601 O O . THR A 1 87 ? 12.927 -14.157 -2.863 1.00 81.81 87 THR A O 1
ATOM 604 N N . TYR A 1 88 ? 14.110 -12.366 -2.227 1.00 86.19 88 TYR A N 1
ATOM 605 C CA . TYR A 1 88 ? 12.978 -11.490 -1.966 1.00 86.19 88 TYR A CA 1
ATOM 606 C C . TYR A 1 88 ? 13.400 -10.028 -2.115 1.00 86.19 88 TYR A C 1
ATOM 608 O O . TYR A 1 88 ? 14.584 -9.695 -1.988 1.00 86.19 88 TYR A O 1
ATOM 616 N N . ILE A 1 89 ? 12.419 -9.165 -2.342 1.00 87.50 89 ILE A N 1
ATOM 617 C CA . ILE A 1 89 ? 12.552 -7.716 -2.170 1.00 87.50 89 ILE A CA 1
ATOM 618 C C . ILE A 1 89 ? 11.661 -7.266 -1.025 1.00 87.50 89 ILE A C 1
ATOM 620 O O . ILE A 1 89 ? 10.634 -7.891 -0.757 1.00 87.50 89 ILE A O 1
ATOM 624 N N . GLU A 1 90 ? 12.046 -6.188 -0.358 1.00 88.06 90 GLU A N 1
ATOM 625 C CA . GLU A 1 90 ? 11.227 -5.589 0.691 1.00 88.06 90 GLU A CA 1
ATOM 626 C C . GLU A 1 90 ? 10.555 -4.323 0.167 1.00 88.06 90 GLU A C 1
ATOM 628 O O . GLU A 1 90 ? 11.206 -3.455 -0.414 1.00 88.06 90 GLU A O 1
ATOM 633 N N . VAL A 1 91 ? 9.250 -4.216 0.400 1.00 88.12 91 VAL A N 1
ATOM 634 C CA . VAL A 1 91 ? 8.466 -3.010 0.133 1.00 88.12 91 VAL A CA 1
ATOM 635 C C . VAL A 1 91 ? 7.752 -2.613 1.418 1.00 88.12 91 VAL A C 1
ATOM 637 O O . VAL A 1 91 ? 7.049 -3.430 2.023 1.00 88.12 91 VAL A O 1
ATOM 640 N N . GLY A 1 92 ? 7.959 -1.372 1.847 1.00 88.00 92 GLY A N 1
ATOM 641 C CA . GLY A 1 92 ? 7.288 -0.780 2.993 1.00 88.00 92 GLY A CA 1
ATOM 642 C C . GLY A 1 92 ? 5.965 -0.136 2.585 1.00 88.00 92 GLY A C 1
ATOM 643 O O . GLY A 1 92 ? 5.875 0.530 1.558 1.00 88.00 92 GLY A O 1
ATOM 644 N N . PHE A 1 93 ? 4.932 -0.324 3.397 1.00 88.25 93 PHE A N 1
ATOM 645 C CA . PHE A 1 93 ? 3.632 0.326 3.253 1.00 88.25 93 PHE A CA 1
ATOM 646 C C . PHE A 1 93 ? 3.283 1.030 4.555 1.00 88.25 93 PHE A C 1
ATOM 648 O O . PHE A 1 93 ? 3.264 0.397 5.608 1.00 88.25 93 PHE A O 1
ATOM 655 N N . HIS A 1 94 ? 2.980 2.315 4.496 1.00 87.44 94 HIS A N 1
ATOM 656 C CA . HIS A 1 94 ? 2.695 3.158 5.646 1.00 87.44 94 HIS A CA 1
ATOM 657 C C . HIS A 1 94 ? 1.247 3.615 5.569 1.00 87.44 94 HIS A C 1
ATOM 659 O O . HIS A 1 94 ? 0.875 4.389 4.693 1.00 87.44 94 HIS A O 1
ATOM 665 N N . VAL A 1 95 ? 0.423 3.139 6.497 1.00 87.31 95 VAL A N 1
ATOM 666 C CA . VAL A 1 95 ? -0.945 3.627 6.657 1.00 87.31 95 VAL A CA 1
ATOM 667 C C . VAL A 1 95 ? -0.944 4.680 7.747 1.00 87.31 95 VAL A C 1
ATOM 669 O O . VAL A 1 95 ? -0.624 4.373 8.901 1.00 87.31 95 VAL A O 1
ATOM 672 N N . ARG A 1 96 ? -1.286 5.917 7.391 1.00 83.25 96 ARG A N 1
ATOM 673 C CA . ARG A 1 96 ? -1.173 7.065 8.300 1.00 83.25 96 ARG A CA 1
ATOM 674 C C . ARG A 1 96 ? -2.540 7.613 8.675 1.00 83.25 96 ARG A C 1
ATOM 676 O O . ARG A 1 96 ? -3.585 7.158 8.210 1.00 83.25 96 ARG A O 1
ATOM 683 N N . ASP A 1 97 ? -2.493 8.555 9.609 1.00 77.38 97 ASP A N 1
ATOM 684 C CA . ASP A 1 97 ? -3.641 9.278 10.139 1.00 77.38 97 ASP A CA 1
ATOM 685 C C . ASP A 1 97 ? -4.725 8.408 10.780 1.00 77.38 97 ASP A C 1
ATOM 687 O O . ASP A 1 97 ? -5.875 8.820 10.868 1.00 77.38 97 ASP A O 1
ATOM 691 N N . ILE A 1 98 ? -4.374 7.239 11.316 1.00 82.88 98 ILE A N 1
ATOM 692 C CA . ILE A 1 98 ? -5.333 6.386 12.023 1.00 82.88 98 ILE A CA 1
ATOM 693 C C . ILE A 1 98 ? -5.704 7.055 13.348 1.00 82.88 98 ILE A C 1
ATOM 695 O O . ILE A 1 98 ? -4.883 7.133 14.265 1.00 82.88 98 ILE A O 1
ATOM 699 N N . ILE A 1 99 ? -6.941 7.536 13.459 1.00 83.75 99 ILE A N 1
ATOM 700 C CA . ILE A 1 99 ? -7.410 8.225 14.662 1.00 83.75 99 ILE A CA 1
ATOM 701 C C . ILE A 1 99 ? -7.616 7.230 15.805 1.00 83.75 99 ILE A C 1
ATOM 703 O O . ILE A 1 99 ? -8.225 6.170 15.646 1.00 83.75 99 ILE A O 1
ATOM 707 N N . ALA A 1 100 ? -7.153 7.620 16.990 1.00 82.06 100 ALA A N 1
ATOM 708 C CA . ALA A 1 100 ? -7.402 6.901 18.225 1.00 82.06 100 ALA A CA 1
ATOM 709 C C . ALA A 1 100 ? -8.896 6.664 18.462 1.00 82.06 100 ALA A C 1
ATOM 711 O O . ALA A 1 100 ? -9.705 7.593 18.490 1.00 82.06 100 ALA A O 1
ATOM 712 N N . SER A 1 101 ? -9.250 5.408 18.721 1.00 84.50 101 SER A N 1
ATOM 713 C CA . SER A 1 101 ? -10.627 5.006 18.979 1.00 84.50 101 SER A CA 1
ATOM 714 C C . SER A 1 101 ? -10.769 4.243 20.292 1.00 84.50 101 SER A C 1
ATOM 716 O O . SER A 1 101 ? -9.827 3.625 20.790 1.00 84.50 101 SER A O 1
ATOM 718 N N . LYS A 1 102 ? -11.985 4.281 20.851 1.00 86.38 102 LYS A N 1
ATOM 719 C CA . LYS A 1 102 ? -12.369 3.509 22.044 1.00 86.38 102 LYS A CA 1
ATOM 720 C C . LYS A 1 102 ? -12.566 2.022 21.744 1.00 86.38 102 LYS A C 1
ATOM 722 O O . LYS A 1 102 ? -12.605 1.229 22.685 1.00 86.38 102 LYS A O 1
ATOM 727 N N . ASP A 1 103 ? -12.680 1.673 20.468 1.00 89.00 103 ASP A N 1
ATOM 728 C CA . ASP A 1 103 ? -12.885 0.311 19.997 1.00 89.00 103 ASP A CA 1
ATOM 729 C C . ASP A 1 103 ? -11.586 -0.277 19.437 1.00 89.00 103 ASP A C 1
ATOM 731 O O . ASP A 1 103 ? -10.741 0.440 18.895 1.00 89.00 103 ASP A O 1
ATOM 735 N N . ASP A 1 104 ? -11.439 -1.597 19.541 1.00 91.62 104 ASP A N 1
ATOM 736 C CA . ASP A 1 104 ? -10.370 -2.315 18.849 1.00 91.62 104 ASP A CA 1
ATOM 737 C C . ASP A 1 104 ? -10.644 -2.306 17.342 1.00 91.62 104 ASP A C 1
ATOM 739 O O . ASP A 1 104 ? -11.784 -2.494 16.901 1.00 91.62 104 ASP A O 1
ATOM 743 N N . HIS A 1 105 ? -9.594 -2.135 16.549 1.00 92.31 105 HIS A N 1
ATOM 744 C CA . HIS A 1 105 ? -9.652 -2.127 15.096 1.00 92.31 105 HIS A CA 1
ATOM 745 C C . HIS A 1 105 ? -8.762 -3.215 14.494 1.00 92.31 105 HIS A C 1
ATOM 747 O O . HIS A 1 105 ? -7.850 -3.746 15.126 1.00 92.31 105 HIS A O 1
ATOM 753 N N . VAL A 1 106 ? -9.047 -3.553 13.246 1.00 92.94 106 VAL A N 1
ATOM 754 C CA . VAL A 1 106 ? -8.247 -4.430 12.401 1.00 92.94 106 VAL A CA 1
ATOM 755 C C . VAL A 1 106 ? -7.927 -3.649 11.140 1.00 92.94 106 VAL A C 1
ATOM 757 O O . VAL A 1 106 ? -8.833 -3.169 10.458 1.00 92.94 106 VAL A O 1
ATOM 760 N N . LEU A 1 107 ? -6.636 -3.522 10.855 1.00 92.50 107 LEU A N 1
ATOM 761 C CA . LEU A 1 107 ? -6.117 -2.947 9.627 1.00 92.50 107 LEU A CA 1
ATOM 762 C C . LEU A 1 107 ? -5.666 -4.081 8.705 1.00 92.50 107 LEU A C 1
ATOM 764 O O . LEU A 1 107 ? -4.939 -4.989 9.118 1.00 92.50 107 LEU A O 1
ATOM 768 N N . LEU A 1 108 ? -6.115 -4.028 7.461 1.00 93.44 108 LEU A N 1
ATOM 769 C CA . LEU A 1 108 ? -5.805 -4.988 6.415 1.00 93.44 108 LEU A CA 1
ATOM 770 C C . LEU A 1 108 ? -5.054 -4.267 5.303 1.00 93.44 108 LEU A C 1
ATOM 772 O O . LEU A 1 108 ? -5.472 -3.189 4.891 1.00 93.44 108 LEU A O 1
ATOM 776 N N . LEU A 1 109 ? -4.000 -4.892 4.787 1.00 93.25 109 LEU A N 1
ATOM 777 C CA . LEU A 1 109 ? -3.418 -4.532 3.498 1.00 93.25 109 LEU A CA 1
ATOM 778 C C . LEU A 1 109 ? -3.832 -5.605 2.497 1.00 93.25 109 LEU A C 1
ATOM 780 O O . LEU A 1 109 ? -3.479 -6.780 2.663 1.00 93.25 109 LEU A O 1
ATOM 784 N N . VAL A 1 110 ? -4.611 -5.209 1.497 1.00 93.62 110 VAL A N 1
ATOM 785 C CA . VAL A 1 110 ? -5.140 -6.107 0.470 1.00 93.62 110 VAL A CA 1
ATOM 786 C C . VAL A 1 110 ? -4.583 -5.737 -0.893 1.00 93.62 110 VAL A C 1
ATOM 788 O O . VAL A 1 110 ? -4.345 -4.562 -1.163 1.00 93.62 110 VAL A O 1
ATOM 791 N N . TYR A 1 111 ? -4.381 -6.745 -1.739 1.00 93.44 111 TYR A N 1
ATOM 792 C CA . TYR A 1 111 ? -3.985 -6.553 -3.127 1.00 93.44 111 TYR A CA 1
ATOM 793 C C . TYR A 1 111 ? -4.862 -7.367 -4.076 1.00 93.44 111 TYR A C 1
ATOM 795 O O . TYR A 1 111 ? -5.463 -8.365 -3.676 1.00 93.44 111 TYR A O 1
ATOM 803 N N . SER A 1 112 ? -4.926 -6.937 -5.329 1.00 92.56 112 SER A N 1
ATOM 804 C CA . SER A 1 112 ? -5.506 -7.684 -6.441 1.00 92.56 112 SER A CA 1
ATOM 805 C C . SER A 1 112 ? -4.723 -7.376 -7.721 1.00 92.56 112 SER A C 1
ATOM 807 O O . SER A 1 112 ? -4.317 -6.226 -7.905 1.00 92.56 112 SER A O 1
ATOM 809 N N . PRO A 1 113 ? -4.530 -8.350 -8.625 1.00 90.25 113 PRO A N 1
ATOM 810 C CA . PRO A 1 113 ? -3.972 -8.087 -9.952 1.00 90.25 113 PRO A CA 1
ATOM 811 C C . PRO A 1 113 ? -4.926 -7.292 -10.855 1.00 90.25 113 PRO A C 1
ATOM 813 O O . PRO A 1 113 ? -4.521 -6.698 -11.848 1.00 90.25 113 PRO A O 1
ATOM 816 N N . THR A 1 114 ? -6.218 -7.273 -10.516 1.00 91.19 114 THR A N 1
ATOM 817 C CA . THR A 1 114 ? -7.255 -6.587 -11.289 1.00 91.19 114 THR A CA 1
ATOM 818 C C . THR A 1 114 ? -8.112 -5.683 -10.416 1.00 91.19 114 THR A C 1
ATOM 820 O O . THR A 1 114 ? -8.385 -5.955 -9.238 1.00 91.19 114 THR A O 1
ATOM 823 N N . THR A 1 115 ? -8.580 -4.599 -11.024 1.00 92.81 115 THR A N 1
ATOM 824 C CA . THR A 1 115 ? -9.611 -3.735 -10.457 1.00 92.81 115 THR A CA 1
ATOM 825 C C . THR A 1 115 ? -10.996 -4.165 -10.934 1.00 92.81 115 THR A C 1
ATOM 827 O O . THR A 1 115 ? -11.161 -4.833 -11.955 1.00 92.81 115 THR A O 1
ATOM 830 N N . SER A 1 116 ? -12.014 -3.784 -10.173 1.00 91.00 116 SER A N 1
ATOM 831 C CA . SER A 1 116 ? -13.412 -3.954 -10.533 1.00 91.00 116 SER A CA 1
ATOM 832 C C . SER A 1 116 ? -13.953 -2.651 -11.132 1.00 91.00 116 SER A C 1
ATOM 834 O O . SER A 1 116 ? -13.724 -1.582 -10.563 1.00 91.00 116 SER A O 1
ATOM 836 N N . PRO A 1 117 ? -14.745 -2.705 -12.221 1.00 87.62 117 PRO A N 1
ATOM 837 C CA . PRO A 1 117 ? -15.347 -1.512 -12.828 1.00 87.62 117 PRO A CA 1
ATOM 838 C C . PRO A 1 117 ? -16.363 -0.817 -11.907 1.00 87.62 117 PRO A C 1
ATOM 840 O O . PRO A 1 117 ? -16.708 0.344 -12.115 1.00 87.62 117 PRO A O 1
ATOM 843 N N . SER A 1 118 ? -16.857 -1.525 -10.890 1.00 88.44 118 SER A N 1
ATOM 844 C CA . SER A 1 118 ? -17.732 -0.982 -9.853 1.00 88.44 118 SER A CA 1
ATOM 845 C C . SER A 1 118 ? -17.405 -1.589 -8.488 1.00 88.44 118 SER A C 1
ATOM 847 O O . SER A 1 118 ? -17.053 -2.773 -8.436 1.00 88.44 118 SER A O 1
ATOM 849 N N . PRO A 1 119 ? -17.588 -0.857 -7.376 1.00 88.75 119 PRO A N 1
ATOM 850 C CA . PRO A 1 119 ? -17.360 -1.407 -6.045 1.00 88.75 119 PRO A CA 1
ATOM 851 C C . PRO A 1 119 ? -18.235 -2.636 -5.779 1.00 88.75 119 PRO A C 1
ATOM 853 O O . PRO A 1 119 ? -19.460 -2.537 -5.751 1.00 88.75 119 PRO A O 1
ATOM 856 N N . GLN A 1 120 ? -17.608 -3.800 -5.588 1.00 88.12 120 GLN A N 1
ATOM 857 C CA . GLN A 1 120 ? -18.319 -5.065 -5.344 1.00 88.12 120 GLN A CA 1
ATOM 858 C C . GLN A 1 120 ? -18.827 -5.178 -3.895 1.00 88.12 120 GLN A C 1
ATOM 860 O O . GLN A 1 120 ? -19.768 -5.921 -3.625 1.00 88.12 120 GLN A O 1
ATOM 865 N N . ILE A 1 121 ? -18.217 -4.430 -2.966 1.00 87.88 121 ILE A N 1
ATOM 866 C CA . ILE A 1 121 ? -18.671 -4.269 -1.579 1.00 87.88 121 ILE A CA 1
ATOM 867 C C . ILE A 1 121 ? -18.976 -2.782 -1.356 1.00 87.88 121 ILE A C 1
ATOM 869 O O . ILE A 1 121 ? -18.079 -1.950 -1.526 1.00 87.88 121 ILE A O 1
ATOM 873 N N . PRO A 1 122 ? -20.212 -2.413 -0.978 1.00 88.50 122 PRO A N 1
ATOM 874 C CA . PRO A 1 122 ? -20.554 -1.021 -0.726 1.00 88.50 122 PRO A CA 1
ATOM 875 C C . PRO A 1 122 ? -19.908 -0.539 0.577 1.00 88.50 122 PRO A C 1
ATOM 877 O O . PRO A 1 122 ? -20.201 -1.068 1.641 1.00 88.50 122 PRO A O 1
ATOM 880 N N . THR A 1 123 ? -19.086 0.508 0.507 1.00 89.69 123 THR A N 1
ATOM 881 C CA . THR A 1 123 ? -18.479 1.173 1.674 1.00 89.69 123 THR A CA 1
ATOM 882 C C . THR A 1 123 ? -19.050 2.587 1.841 1.00 89.69 123 THR A C 1
ATOM 884 O O . THR A 1 123 ? -18.410 3.583 1.491 1.00 89.69 123 THR A O 1
ATOM 887 N N . PRO A 1 124 ? -20.301 2.741 2.319 1.00 87.31 124 PRO A N 1
ATOM 888 C CA . PRO A 1 124 ? -20.971 4.043 2.369 1.00 87.31 124 PRO A CA 1
ATOM 889 C C . PRO A 1 124 ? -20.287 5.049 3.302 1.00 87.31 124 PRO A C 1
ATOM 891 O O . PRO A 1 124 ? -20.413 6.249 3.091 1.00 87.31 124 PRO A O 1
ATOM 894 N N . LYS A 1 125 ? -19.570 4.571 4.325 1.00 86.38 125 LYS A N 1
ATOM 895 C CA . LYS A 1 125 ? -18.895 5.422 5.317 1.00 86.38 125 LYS A CA 1
ATOM 896 C C . LYS A 1 125 ? -17.471 5.813 4.939 1.00 86.38 125 LYS A C 1
ATOM 898 O O . LYS A 1 125 ? -16.901 6.661 5.615 1.00 86.38 125 LYS A O 1
ATOM 903 N N . SER A 1 126 ? -16.909 5.209 3.896 1.00 88.94 126 SER A N 1
ATOM 904 C CA . SER A 1 126 ? -15.600 5.594 3.388 1.00 88.94 126 SER A CA 1
ATOM 905 C C . SER A 1 126 ? -15.751 6.555 2.221 1.00 88.94 126 SER A C 1
ATOM 907 O O . SER A 1 126 ? -16.634 6.389 1.377 1.00 88.94 126 SER A O 1
ATOM 909 N N . GLU A 1 127 ? -14.888 7.559 2.180 1.00 90.06 127 GLU A N 1
ATOM 910 C CA . GLU A 1 127 ? -14.718 8.442 1.034 1.00 90.06 127 GLU A CA 1
ATOM 911 C C . GLU A 1 127 ? -14.274 7.634 -0.190 1.00 90.06 127 GLU A C 1
ATOM 913 O O . GLU A 1 127 ? -14.968 7.619 -1.208 1.00 90.06 127 GLU A O 1
ATOM 918 N N . ASN A 1 128 ? -13.208 6.844 -0.039 1.00 90.25 128 ASN A N 1
ATOM 919 C CA . ASN A 1 128 ? -12.746 5.924 -1.068 1.00 90.25 128 ASN A CA 1
ATOM 920 C C . ASN A 1 128 ? -13.618 4.667 -1.138 1.00 90.25 128 ASN A C 1
ATOM 922 O O . ASN A 1 128 ? -14.113 4.144 -0.135 1.00 90.25 128 ASN A O 1
ATOM 926 N N . LYS A 1 129 ? -13.815 4.157 -2.354 1.00 92.62 129 LYS A N 1
ATOM 927 C CA . LYS A 1 129 ? -14.559 2.914 -2.591 1.00 92.62 129 LYS A CA 1
ATOM 928 C C . LYS A 1 129 ? -13.603 1.756 -2.830 1.00 92.62 129 LYS A C 1
ATOM 930 O O . LYS A 1 129 ? -12.463 1.961 -3.239 1.00 92.62 129 LYS A O 1
ATOM 935 N N . LEU A 1 130 ? -14.080 0.537 -2.573 1.00 91.62 130 LEU A N 1
ATOM 936 C CA . LEU A 1 130 ? -13.308 -0.663 -2.875 1.00 91.62 130 LEU A CA 1
ATOM 937 C C . LEU A 1 130 ? -13.232 -0.809 -4.394 1.00 91.62 130 LEU A C 1
ATOM 939 O O . LEU A 1 130 ? -14.251 -1.054 -5.036 1.00 91.62 130 LEU A O 1
ATOM 943 N N . GLN A 1 131 ? -12.039 -0.628 -4.948 1.00 93.44 131 GLN A N 1
ATOM 944 C CA . GLN A 1 131 ? -11.791 -0.696 -6.389 1.00 93.44 131 GLN A CA 1
ATOM 945 C C . GLN A 1 131 ? -11.187 -2.038 -6.807 1.00 93.44 131 GLN A C 1
ATOM 947 O O . GLN A 1 131 ? -11.133 -2.333 -7.994 1.00 93.44 131 GLN A O 1
ATOM 952 N N . LEU A 1 132 ? -10.762 -2.872 -5.857 1.00 92.81 132 LEU A N 1
ATOM 953 C CA . LEU A 1 132 ? -10.193 -4.193 -6.128 1.00 92.81 132 LEU A CA 1
ATOM 954 C C . LEU A 1 132 ? -11.274 -5.219 -6.498 1.00 92.81 132 LEU A C 1
ATOM 956 O O . LEU A 1 132 ? -12.371 -5.217 -5.931 1.00 92.81 132 LEU A O 1
ATOM 960 N N . ASP A 1 133 ? -10.945 -6.135 -7.410 1.00 91.81 133 ASP A N 1
ATOM 961 C CA . ASP A 1 133 ? -11.774 -7.311 -7.681 1.00 91.81 133 ASP A CA 1
ATOM 962 C C . ASP A 1 133 ? -11.668 -8.317 -6.525 1.00 91.81 133 ASP A C 1
ATOM 964 O O . ASP A 1 133 ? -10.620 -8.913 -6.271 1.00 91.81 133 ASP A O 1
ATOM 968 N N . VAL A 1 134 ? -12.775 -8.538 -5.815 1.00 88.69 134 VAL A N 1
ATOM 969 C CA . VAL A 1 134 ? -12.826 -9.394 -4.622 1.00 88.69 134 VAL A CA 1
ATOM 970 C C . VAL A 1 134 ? -12.588 -10.869 -4.964 1.00 88.69 134 VAL A C 1
ATOM 972 O O . VAL A 1 134 ? -12.170 -11.643 -4.098 1.00 88.69 134 VAL A O 1
ATOM 975 N N . SER A 1 135 ? -12.814 -11.280 -6.216 1.00 87.94 135 SER A N 1
ATOM 976 C CA . SER A 1 135 ? -12.563 -12.659 -6.653 1.00 87.94 135 SER A CA 1
ATOM 977 C C . SER A 1 135 ? -11.062 -12.992 -6.676 1.00 87.94 135 SER A C 1
ATOM 979 O O . SER A 1 135 ? -10.645 -14.056 -6.194 1.00 87.94 135 SER A O 1
ATOM 981 N N . ALA A 1 136 ? -10.244 -12.046 -7.141 1.00 87.81 136 ALA A N 1
ATOM 982 C CA . ALA A 1 136 ? -8.792 -12.154 -7.214 1.00 87.81 136 ALA A CA 1
ATOM 983 C C . ALA A 1 136 ? -8.085 -11.621 -5.953 1.00 87.81 136 ALA A C 1
ATOM 985 O O . ALA A 1 136 ? -6.944 -11.993 -5.701 1.00 87.81 136 ALA A O 1
ATOM 986 N N . LEU A 1 137 ? -8.786 -10.864 -5.102 1.00 90.56 137 LEU A N 1
ATOM 987 C CA . LEU A 1 137 ? -8.236 -10.231 -3.903 1.00 90.56 137 LEU A CA 1
ATOM 988 C C . LEU A 1 137 ? -7.498 -11.195 -2.970 1.00 90.56 137 LEU A C 1
ATOM 990 O O . LEU A 1 137 ? -7.968 -12.289 -2.635 1.00 90.56 137 LEU A O 1
ATOM 994 N N . GLU A 1 138 ? -6.364 -10.736 -2.466 1.00 90.12 138 GLU A N 1
ATOM 995 C CA . GLU A 1 138 ? -5.531 -11.417 -1.492 1.00 90.12 138 GLU A CA 1
ATOM 996 C C . GLU A 1 138 ? -5.108 -10.471 -0.365 1.00 90.12 138 GLU A C 1
ATOM 998 O O . GLU A 1 138 ? -4.983 -9.262 -0.531 1.00 90.12 138 GLU A O 1
ATOM 1003 N N . ILE A 1 139 ? -4.899 -11.033 0.827 1.00 90.38 139 ILE A N 1
ATOM 1004 C CA . ILE A 1 139 ? -4.542 -10.264 2.024 1.00 90.38 139 ILE A CA 1
ATOM 1005 C C . ILE A 1 139 ? -3.040 -10.397 2.255 1.00 90.38 139 ILE A C 1
ATOM 1007 O O . ILE A 1 139 ? -2.561 -11.472 2.646 1.00 90.38 139 ILE A O 1
ATOM 1011 N N . LEU A 1 140 ? -2.304 -9.302 2.080 1.00 89.19 140 LEU A N 1
ATOM 1012 C CA . LEU A 1 140 ? -0.866 -9.243 2.341 1.00 89.19 140 LEU A CA 1
ATOM 1013 C C . LEU A 1 140 ? -0.598 -9.226 3.845 1.00 89.19 140 LEU A C 1
ATOM 1015 O O . LEU A 1 140 ? 0.093 -10.113 4.359 1.00 89.19 140 LEU A O 1
ATOM 1019 N N . ALA A 1 141 ? -1.245 -8.313 4.569 1.00 87.94 141 ALA A N 1
ATOM 1020 C CA . ALA A 1 141 ? -1.030 -8.128 5.999 1.00 87.94 141 ALA A CA 1
ATOM 1021 C C . ALA A 1 141 ? -2.336 -7.921 6.774 1.00 87.94 141 ALA A C 1
ATOM 1023 O O . ALA A 1 141 ? -3.331 -7.428 6.245 1.00 87.94 141 ALA A O 1
ATOM 1024 N N . ILE A 1 142 ? -2.311 -8.328 8.044 1.00 91.06 142 ILE A N 1
ATOM 1025 C CA . ILE A 1 142 ? -3.379 -8.113 9.023 1.00 91.06 142 ILE A CA 1
ATOM 1026 C C . ILE A 1 142 ? -2.710 -7.589 10.285 1.00 91.06 142 ILE A C 1
ATOM 1028 O O . ILE A 1 142 ? -1.795 -8.235 10.802 1.00 91.06 142 ILE A O 1
ATOM 1032 N N . TYR A 1 143 ? -3.182 -6.458 10.793 1.00 89.88 143 TYR A N 1
ATOM 1033 C CA . TYR A 1 143 ? -2.689 -5.863 12.024 1.00 89.88 143 TYR A CA 1
ATOM 1034 C C . TYR A 1 143 ? -3.846 -5.528 12.960 1.00 89.88 143 TYR A C 1
ATOM 1036 O O . TYR A 1 143 ? -4.824 -4.895 12.566 1.00 89.88 143 TYR A O 1
ATOM 1044 N N . ASN A 1 144 ? -3.740 -5.975 14.210 1.00 90.19 144 ASN A N 1
ATOM 1045 C CA . ASN A 1 144 ? -4.724 -5.666 15.241 1.00 90.19 144 ASN A CA 1
ATOM 1046 C C . ASN A 1 144 ? -4.313 -4.372 15.940 1.00 90.19 144 ASN A C 1
ATOM 1048 O O . ASN A 1 144 ? -3.242 -4.302 16.541 1.00 90.19 144 ASN A O 1
ATOM 1052 N N . LEU A 1 145 ? -5.189 -3.378 15.892 1.00 88.31 145 LEU A N 1
ATOM 1053 C CA . LEU A 1 145 ? -5.024 -2.093 16.549 1.00 88.31 145 LEU A CA 1
ATOM 1054 C C . LEU A 1 145 ? -5.845 -2.094 17.839 1.00 88.31 145 LEU A C 1
ATOM 1056 O O . LEU A 1 145 ? -7.075 -2.048 17.771 1.00 88.31 145 LEU A O 1
ATOM 1060 N N . PRO A 1 146 ? -5.209 -2.183 19.019 1.00 88.38 146 PRO A N 1
ATOM 1061 C CA . PRO A 1 146 ? -5.947 -2.112 20.268 1.00 88.38 146 PRO A CA 1
ATOM 1062 C C . PRO A 1 146 ? -6.556 -0.719 20.437 1.00 88.38 146 PRO A C 1
ATOM 1064 O O . PRO A 1 146 ? -5.987 0.280 19.986 1.00 88.38 146 PRO A O 1
ATOM 1067 N N . LYS A 1 147 ? -7.685 -0.647 21.141 1.00 88.50 147 LYS A N 1
ATOM 1068 C CA . LYS A 1 147 ? -8.285 0.624 21.552 1.00 88.50 147 LYS A CA 1
ATOM 1069 C C . LYS A 1 147 ? -7.258 1.526 22.238 1.00 88.50 147 LYS A C 1
ATOM 1071 O O . LYS A 1 147 ? -6.460 1.078 23.066 1.00 88.50 147 LYS A O 1
ATOM 1076 N N . GLN A 1 148 ? -7.321 2.814 21.935 1.00 81.69 148 GLN A N 1
ATOM 1077 C CA . GLN A 1 148 ? -6.416 3.819 22.477 1.00 81.69 148 GLN A CA 1
ATOM 1078 C C . GLN A 1 148 ? -7.159 4.719 23.467 1.00 81.69 148 GLN A C 1
ATOM 1080 O O . GLN A 1 148 ? -8.281 5.172 23.228 1.00 81.69 148 GLN A O 1
ATOM 1085 N N . ALA A 1 149 ? -6.536 4.972 24.619 1.00 74.31 149 ALA A N 1
ATOM 1086 C CA . ALA A 1 149 ? -7.106 5.850 25.629 1.00 74.31 149 ALA A CA 1
ATOM 1087 C C . ALA A 1 149 ? -6.984 7.314 25.182 1.00 74.31 149 ALA A C 1
ATOM 1089 O O . ALA A 1 149 ? -5.886 7.860 25.104 1.00 74.31 149 ALA A O 1
ATOM 1090 N N . MET A 1 150 ? -8.122 7.963 24.935 1.00 79.62 150 MET A N 1
ATOM 1091 C CA . MET A 1 150 ? -8.179 9.406 24.701 1.00 79.62 150 MET A CA 1
ATOM 1092 C C . MET A 1 150 ? -8.075 10.136 26.039 1.00 79.62 150 MET A C 1
ATOM 1094 O O . MET A 1 150 ? -9.057 10.258 26.777 1.00 79.62 150 MET A O 1
ATOM 1098 N N . LEU A 1 151 ? -6.866 10.574 26.384 1.00 77.19 151 LEU A N 1
ATOM 1099 C CA . LEU A 1 151 ? -6.627 11.336 27.604 1.00 77.19 151 LEU A CA 1
ATOM 1100 C C . LEU A 1 151 ? -7.153 12.760 27.430 1.00 77.19 151 LEU A C 1
ATOM 1102 O O . LEU A 1 151 ? -6.788 13.454 26.480 1.00 77.19 151 LEU A O 1
ATOM 1106 N N . SER A 1 152 ? -7.987 13.205 28.371 1.00 79.19 152 SER A N 1
ATOM 1107 C CA . SER A 1 152 ? -8.455 14.591 28.408 1.00 79.19 152 SER A CA 1
ATOM 1108 C C . SER A 1 152 ? -7.261 15.533 28.520 1.00 79.19 152 SER A C 1
ATOM 1110 O O . SER A 1 152 ? -6.447 15.401 29.433 1.00 79.19 152 SER A O 1
ATOM 1112 N N . GLN A 1 153 ? -7.182 16.503 27.615 1.00 81.81 153 GLN A N 1
ATOM 1113 C CA . GLN A 1 153 ? -6.115 17.495 27.612 1.00 81.81 153 GLN A CA 1
ATOM 1114 C C . GLN A 1 153 ? -6.550 18.709 28.442 1.00 81.81 153 GLN A C 1
ATOM 1116 O O . GLN A 1 153 ? -7.678 19.182 28.273 1.00 81.81 153 GLN A O 1
ATOM 1121 N N . PRO A 1 154 ? -5.711 19.216 29.363 1.00 83.94 154 PRO A N 1
ATOM 1122 C CA . PRO A 1 154 ? -6.051 20.408 30.124 1.00 83.94 154 PRO A CA 1
ATOM 1123 C C . PRO A 1 154 ? -6.157 21.611 29.182 1.00 83.94 154 PRO A C 1
ATOM 1125 O O . PRO A 1 154 ? -5.332 21.792 28.285 1.00 83.94 154 PRO A O 1
ATOM 1128 N N . SER A 1 155 ? -7.162 22.459 29.398 1.00 87.25 155 SER A N 1
ATOM 1129 C CA . SER A 1 155 ? -7.255 23.718 28.663 1.00 87.25 155 SER A CA 1
ATOM 1130 C C . SER A 1 155 ? -6.174 24.672 29.155 1.00 87.25 155 SER A C 1
ATOM 1132 O O . SER A 1 155 ? -6.096 24.989 30.342 1.00 87.25 155 SER A O 1
ATOM 1134 N N . THR A 1 156 ? -5.358 25.163 28.233 1.00 88.19 156 THR A N 1
ATOM 1135 C CA . THR A 1 156 ? -4.406 26.248 28.479 1.00 88.19 156 THR A CA 1
ATOM 1136 C C . THR A 1 156 ? -4.998 27.575 28.008 1.00 88.19 156 THR A C 1
ATOM 1138 O O . THR A 1 156 ? -6.046 27.610 27.360 1.00 88.19 156 THR A O 1
ATOM 1141 N N . ARG A 1 157 ? -4.303 28.688 28.268 1.00 85.69 157 ARG A N 1
ATOM 1142 C CA . ARG A 1 157 ? -4.671 30.003 27.714 1.00 85.69 157 ARG A CA 1
ATOM 1143 C C . ARG A 1 157 ? -4.664 30.033 26.176 1.00 85.69 157 ARG A C 1
ATOM 1145 O O . ARG A 1 157 ? -5.336 30.874 25.596 1.00 85.69 157 ARG A O 1
ATOM 1152 N N . LEU A 1 158 ? -3.904 29.144 25.531 1.00 86.25 158 LEU A N 1
ATOM 1153 C CA . LEU A 1 158 ? -3.839 29.022 24.070 1.00 86.25 158 LEU A CA 1
ATOM 1154 C C . LEU A 1 158 ? -4.913 28.079 23.502 1.00 86.25 158 LEU A C 1
ATOM 1156 O O . LEU A 1 158 ? -5.084 28.021 22.290 1.00 86.25 158 LEU A O 1
ATOM 1160 N N . GLY A 1 159 ? -5.633 27.354 24.363 1.00 84.56 159 GLY A N 1
ATOM 1161 C CA . GLY A 1 159 ? -6.613 26.339 23.986 1.00 84.56 159 GLY A CA 1
ATOM 1162 C C . GLY A 1 159 ? -6.299 24.964 24.577 1.00 84.56 159 GLY A C 1
ATOM 1163 O O . GLY A 1 159 ? -5.407 24.815 25.418 1.00 84.56 159 GLY A O 1
ATOM 1164 N N . ALA A 1 160 ? -7.053 23.960 24.137 1.00 81.62 160 ALA A N 1
ATOM 1165 C CA . ALA A 1 160 ? -6.877 22.558 24.502 1.00 81.62 160 ALA A CA 1
ATOM 1166 C C . ALA A 1 160 ? -6.431 21.753 23.273 1.00 81.62 160 ALA A C 1
ATOM 1168 O O . ALA A 1 160 ? -6.917 21.986 22.166 1.00 81.62 160 ALA A O 1
ATOM 1169 N N . ALA A 1 161 ? -5.513 20.808 23.468 1.00 78.06 161 ALA A N 1
ATOM 1170 C CA . ALA A 1 161 ? -5.109 19.888 22.411 1.00 78.06 161 ALA A CA 1
ATOM 1171 C C . ALA A 1 161 ? -6.228 18.877 22.101 1.00 78.06 161 ALA A C 1
ATOM 1173 O O . ALA A 1 161 ? -7.036 18.545 22.973 1.00 78.06 161 ALA A O 1
ATOM 1174 N N . ASN A 1 162 ? -6.263 18.371 20.864 1.00 77.50 162 ASN A N 1
ATOM 1175 C CA . ASN A 1 162 ? -7.181 17.299 20.486 1.00 77.50 162 ASN A CA 1
ATOM 1176 C C . ASN A 1 162 ? -6.830 16.025 21.287 1.00 77.50 162 ASN A C 1
ATOM 1178 O O . ASN A 1 162 ? -5.687 15.571 21.214 1.00 77.50 162 ASN A O 1
ATOM 1182 N N . PRO A 1 163 ? -7.770 15.443 22.056 1.00 76.31 163 PRO A N 1
ATOM 1183 C CA . PRO A 1 163 ? -7.511 14.242 22.848 1.00 76.31 163 PRO A CA 1
ATOM 1184 C C . PRO A 1 163 ? -7.404 12.954 22.014 1.00 76.31 163 PRO A C 1
ATOM 1186 O O . PRO A 1 163 ? -7.082 11.909 22.580 1.00 76.31 163 PRO A O 1
ATOM 1189 N N . ALA A 1 164 ? -7.694 13.002 20.709 1.00 77.56 164 ALA A N 1
ATOM 1190 C CA . ALA A 1 164 ? -7.584 11.871 19.795 1.00 77.56 164 ALA A CA 1
ATOM 1191 C C . ALA A 1 164 ? -6.267 11.948 18.995 1.00 77.56 164 ALA A C 1
ATOM 1193 O O . ALA A 1 164 ? -6.203 12.682 18.006 1.00 77.56 164 ALA A O 1
ATOM 1194 N N . PRO A 1 165 ? -5.196 11.244 19.418 1.00 77.50 165 PRO A N 1
ATOM 1195 C CA . PRO A 1 165 ? -3.962 11.194 18.644 1.00 77.50 165 PRO A CA 1
ATOM 1196 C C . PRO A 1 165 ? -4.156 10.435 17.326 1.00 77.50 165 PRO A C 1
ATOM 1198 O O . PRO A 1 165 ? -5.031 9.576 17.208 1.00 77.50 165 PRO A O 1
ATOM 1201 N N . HIS A 1 166 ? -3.300 10.742 16.355 1.00 80.81 166 HIS A N 1
ATOM 1202 C CA . HIS A 1 166 ? -3.186 10.010 15.098 1.00 80.81 166 HIS A CA 1
ATOM 1203 C C . HIS A 1 166 ? -2.014 9.030 15.193 1.00 80.81 166 HIS A C 1
ATOM 1205 O O . HIS A 1 166 ? -0.970 9.359 15.759 1.00 80.81 166 HIS A O 1
ATOM 1211 N N . SER A 1 167 ? -2.196 7.828 14.657 1.00 81.56 167 SER A N 1
ATOM 1212 C CA . SER A 1 167 ? -1.181 6.775 14.608 1.00 81.56 167 SER A CA 1
ATOM 1213 C C . SER A 1 167 ? -0.796 6.460 13.163 1.00 81.56 167 SER A C 1
ATOM 1215 O O . SER A 1 167 ? -1.604 6.607 12.246 1.00 81.56 167 SER A O 1
ATOM 1217 N N . GLU A 1 168 ? 0.429 5.976 12.987 1.00 84.31 168 GLU A N 1
ATOM 1218 C CA . GLU A 1 168 ? 0.941 5.415 11.737 1.00 84.31 168 GLU A CA 1
ATOM 1219 C C . GLU A 1 168 ? 1.261 3.932 11.951 1.00 84.31 168 GLU A C 1
ATOM 1221 O O . GLU A 1 168 ? 1.773 3.542 13.005 1.00 84.31 168 GLU A O 1
ATOM 1226 N N . VAL A 1 169 ? 0.925 3.104 10.965 1.00 84.62 169 VAL A N 1
ATOM 1227 C CA . VAL A 1 169 ? 1.244 1.675 10.948 1.00 84.62 169 VAL A CA 1
ATOM 1228 C C . VAL A 1 169 ? 2.031 1.368 9.690 1.00 84.62 169 VAL A C 1
ATOM 1230 O O . VAL A 1 169 ? 1.536 1.573 8.584 1.00 84.62 169 VAL A O 1
ATOM 1233 N N . SER A 1 170 ? 3.227 0.819 9.870 1.00 84.81 170 SER A N 1
ATOM 1234 C CA . SER A 1 170 ? 4.092 0.397 8.773 1.00 84.81 170 SER A CA 1
ATOM 1235 C C . SER A 1 170 ? 4.082 -1.123 8.620 1.00 84.81 170 SER A C 1
ATOM 1237 O O . SER A 1 170 ? 4.206 -1.864 9.598 1.00 84.81 170 SER A O 1
ATOM 1239 N N . PHE A 1 171 ? 3.967 -1.589 7.382 1.00 82.69 171 PHE A N 1
ATOM 1240 C CA . PHE A 1 171 ? 4.079 -2.984 6.983 1.00 82.69 171 PHE A CA 1
ATOM 1241 C C . PHE A 1 171 ? 5.300 -3.150 6.082 1.00 82.69 171 PHE A C 1
ATOM 1243 O O . PHE A 1 171 ? 5.318 -2.588 4.995 1.00 82.69 171 PHE A O 1
ATOM 1250 N N . SER A 1 172 ? 6.272 -3.970 6.476 1.00 85.69 172 SER A N 1
ATOM 1251 C CA . SER A 1 172 ? 7.292 -4.465 5.542 1.00 85.69 172 SER A CA 1
ATOM 1252 C C . SER A 1 172 ? 6.804 -5.769 4.922 1.00 85.69 172 SER A C 1
ATOM 1254 O O . SER A 1 172 ? 6.586 -6.761 5.627 1.00 85.69 172 SER A O 1
ATOM 1256 N N . VAL A 1 173 ? 6.602 -5.769 3.607 1.00 85.62 173 VAL A N 1
ATOM 1257 C CA . VAL A 1 173 ? 6.193 -6.952 2.847 1.00 85.62 173 VAL A CA 1
ATOM 1258 C C . VAL A 1 173 ? 7.386 -7.460 2.051 1.00 85.62 173 VAL A C 1
ATOM 1260 O O . VAL A 1 173 ? 7.922 -6.759 1.196 1.00 85.62 173 VAL A O 1
ATOM 1263 N N . ASN A 1 174 ? 7.765 -8.710 2.313 1.00 88.00 174 ASN A N 1
ATOM 1264 C CA . ASN A 1 174 ? 8.771 -9.414 1.528 1.00 88.00 174 ASN A CA 1
ATOM 1265 C C . ASN A 1 174 ? 8.088 -10.079 0.331 1.00 88.00 174 ASN A C 1
ATOM 1267 O O . ASN A 1 174 ? 7.329 -11.035 0.509 1.00 88.00 174 ASN A O 1
ATOM 1271 N N . LEU A 1 175 ? 8.339 -9.563 -0.868 1.00 86.38 175 LEU A N 1
ATOM 1272 C CA . LEU A 1 175 ? 7.822 -10.116 -2.116 1.00 86.38 175 LEU A CA 1
ATOM 1273 C C . LEU A 1 175 ? 8.796 -11.162 -2.655 1.00 86.38 175 LEU A C 1
ATOM 1275 O O . LEU A 1 175 ? 9.997 -10.910 -2.737 1.00 86.38 175 LEU A O 1
ATOM 1279 N N . ASP A 1 176 ? 8.273 -12.329 -3.021 1.00 85.94 176 ASP A N 1
ATOM 1280 C CA . ASP A 1 176 ? 9.059 -13.437 -3.563 1.00 85.94 176 ASP A CA 1
ATOM 1281 C C . ASP A 1 176 ? 9.499 -13.124 -4.999 1.00 85.94 176 ASP A C 1
ATOM 1283 O O . ASP A 1 176 ? 8.666 -13.010 -5.908 1.00 85.94 176 ASP A O 1
ATOM 1287 N N . THR A 1 177 ? 10.813 -13.013 -5.215 1.00 83.12 177 THR A N 1
ATOM 1288 C CA . THR A 1 177 ? 11.378 -12.664 -6.525 1.00 83.12 177 THR A CA 1
ATOM 1289 C C . THR A 1 177 ? 11.127 -13.729 -7.583 1.00 83.12 177 THR A C 1
ATOM 1291 O O . THR A 1 177 ? 11.164 -13.406 -8.766 1.00 83.12 177 THR A O 1
ATOM 1294 N N . SER A 1 178 ? 10.787 -14.966 -7.202 1.00 84.94 178 SER A N 1
ATOM 1295 C CA . SER A 1 178 ? 10.427 -16.020 -8.159 1.00 84.94 178 SER A CA 1
ATOM 1296 C C . SER A 1 178 ? 9.097 -15.763 -8.874 1.00 84.94 178 SER A C 1
ATOM 1298 O O . SER A 1 178 ? 8.883 -16.281 -9.970 1.00 84.94 178 SER A O 1
ATOM 1300 N N . THR A 1 179 ? 8.221 -14.939 -8.290 1.00 83.56 179 THR A N 1
ATOM 1301 C CA . THR A 1 179 ? 6.915 -14.586 -8.873 1.00 83.56 179 THR A CA 1
ATOM 1302 C C . THR A 1 179 ? 6.978 -13.348 -9.767 1.00 83.56 179 THR A C 1
ATOM 1304 O O . THR A 1 179 ? 6.188 -13.217 -10.699 1.00 83.56 179 THR A O 1
ATOM 1307 N N . LEU A 1 180 ? 7.962 -12.472 -9.543 1.00 83.81 180 LEU A N 1
ATOM 1308 C CA . LEU A 1 180 ? 8.091 -11.194 -10.247 1.00 83.81 180 LEU A CA 1
ATOM 1309 C C . LEU A 1 180 ? 8.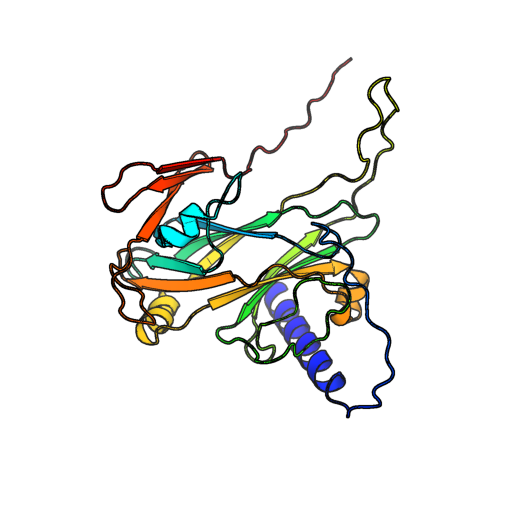309 -11.308 -11.767 1.00 83.81 180 LEU A C 1
ATOM 1311 O O . LEU A 1 180 ? 7.789 -10.450 -12.477 1.00 83.81 180 LEU A O 1
ATOM 1315 N N . PRO A 1 181 ? 9.015 -12.322 -12.314 1.00 84.12 181 PRO A N 1
ATOM 1316 C CA . PRO A 1 181 ? 9.152 -12.471 -13.759 1.00 84.12 181 PRO A CA 1
ATOM 1317 C C . PRO A 1 181 ? 7.817 -12.558 -14.500 1.00 84.12 181 PRO A C 1
ATOM 1319 O O . PRO A 1 181 ? 7.729 -12.041 -15.608 1.00 84.12 181 PRO A O 1
ATOM 1322 N N . VAL A 1 182 ? 6.787 -13.158 -13.891 1.00 83.94 182 VAL A N 1
ATOM 1323 C CA . VAL A 1 182 ? 5.439 -13.230 -14.480 1.00 83.94 182 VAL A CA 1
ATOM 1324 C C . VAL A 1 182 ? 4.827 -11.833 -14.549 1.00 83.94 182 VAL A C 1
ATOM 1326 O O . VAL A 1 182 ? 4.431 -11.397 -15.626 1.00 83.94 182 VAL A O 1
ATOM 1329 N N . PHE A 1 183 ? 4.887 -11.080 -13.445 1.00 83.88 183 PHE A N 1
ATOM 1330 C CA . PHE A 1 183 ? 4.404 -9.698 -13.408 1.00 83.88 183 PHE A CA 1
ATOM 1331 C C . PHE A 1 183 ? 5.096 -8.808 -14.447 1.00 83.88 183 PHE A C 1
ATOM 1333 O O . PHE A 1 183 ? 4.447 -8.026 -15.136 1.00 83.88 183 PHE A O 1
ATOM 1340 N N . MET A 1 184 ? 6.417 -8.947 -14.590 1.00 86.12 184 MET A N 1
ATOM 1341 C CA . MET A 1 184 ? 7.201 -8.179 -15.562 1.00 86.12 184 MET A CA 1
ATOM 1342 C C . MET A 1 184 ? 6.900 -8.577 -17.010 1.00 86.12 184 MET A C 1
ATOM 1344 O O . MET A 1 184 ? 6.912 -7.725 -17.893 1.00 86.12 184 MET A O 1
ATOM 1348 N N . GLN A 1 185 ? 6.693 -9.869 -17.278 1.00 83.44 185 GLN A N 1
ATOM 1349 C CA . GLN A 1 185 ? 6.463 -10.373 -18.631 1.00 83.44 185 GLN A CA 1
ATOM 1350 C C . GLN A 1 185 ? 5.080 -9.980 -19.154 1.00 83.44 185 GLN A C 1
ATOM 1352 O O . GLN A 1 185 ? 4.957 -9.593 -20.317 1.00 83.44 185 GLN A O 1
ATOM 1357 N N . ASP A 1 186 ? 4.068 -10.056 -18.293 1.00 83.06 186 ASP A N 1
ATOM 1358 C CA . ASP A 1 186 ? 2.678 -9.801 -18.665 1.00 83.06 186 ASP A CA 1
ATOM 1359 C C . ASP A 1 186 ? 2.276 -8.328 -18.462 1.00 83.06 186 ASP A C 1
ATOM 1361 O O . ASP A 1 186 ? 1.124 -7.962 -18.701 1.00 83.06 186 ASP A O 1
ATOM 1365 N N . ASN A 1 187 ? 3.224 -7.469 -18.049 1.00 82.75 187 ASN A N 1
ATOM 1366 C CA . ASN A 1 187 ? 2.974 -6.094 -17.595 1.00 82.75 187 ASN A CA 1
ATOM 1367 C C . ASN A 1 187 ? 1.838 -6.032 -16.556 1.00 82.75 187 ASN A C 1
ATOM 1369 O O . ASN A 1 187 ? 1.032 -5.097 -16.532 1.00 82.75 187 ASN A O 1
ATOM 1373 N N . GLU A 1 188 ? 1.758 -7.059 -15.712 1.00 87.69 188 GLU A N 1
ATOM 1374 C CA . GLU A 1 188 ? 0.742 -7.172 -14.679 1.00 87.69 188 GLU A CA 1
ATOM 1375 C C . GLU A 1 188 ? 1.030 -6.158 -13.570 1.00 87.69 188 GLU A C 1
ATOM 1377 O O . GLU A 1 188 ? 2.179 -5.923 -13.176 1.00 87.69 188 GLU A O 1
ATOM 1382 N N . LYS A 1 189 ? -0.035 -5.547 -13.055 1.00 90.00 189 LYS A N 1
ATOM 1383 C CA . LYS A 1 189 ? 0.043 -4.555 -11.987 1.00 90.00 189 LYS A CA 1
ATOM 1384 C C . LYS A 1 189 ? -0.564 -5.126 -10.721 1.00 90.00 189 LYS A C 1
ATOM 1386 O O . LYS A 1 189 ? -1.617 -5.752 -10.749 1.00 90.00 189 LYS A O 1
ATOM 1391 N N . ALA A 1 190 ? 0.081 -4.875 -9.593 1.00 91.88 190 ALA A N 1
ATOM 1392 C CA . ALA A 1 190 ? -0.499 -5.131 -8.290 1.00 91.88 190 ALA A CA 1
ATOM 1393 C C . ALA A 1 190 ? -1.228 -3.870 -7.826 1.00 91.88 190 ALA A C 1
ATOM 1395 O O . ALA A 1 190 ? -0.605 -2.836 -7.594 1.00 91.88 190 ALA A O 1
ATOM 1396 N N . HIS A 1 191 ? -2.545 -3.956 -7.681 1.00 94.19 191 HIS A N 1
ATOM 1397 C CA . HIS A 1 191 ? -3.359 -2.889 -7.115 1.00 94.19 191 HIS A CA 1
ATOM 1398 C C . HIS A 1 191 ? -3.574 -3.142 -5.627 1.00 94.19 191 HIS A C 1
ATOM 1400 O O . HIS A 1 191 ? -3.953 -4.251 -5.247 1.00 94.19 191 HIS A O 1
ATOM 1406 N N . LEU A 1 192 ? -3.356 -2.136 -4.785 1.00 94.44 192 LEU A N 1
ATOM 1407 C CA . LEU A 1 192 ? -3.384 -2.249 -3.332 1.00 94.44 192 LEU A CA 1
ATOM 1408 C C . LEU A 1 192 ? -4.316 -1.220 -2.707 1.00 94.44 192 LEU A C 1
ATOM 1410 O O . LEU A 1 192 ? -4.412 -0.083 -3.160 1.00 94.44 192 LEU A O 1
ATOM 1414 N N . GLN A 1 193 ? -4.980 -1.629 -1.630 1.00 93.69 193 GLN A N 1
ATOM 1415 C CA . GLN A 1 193 ? -5.720 -0.729 -0.749 1.00 93.69 193 GLN A CA 1
ATOM 1416 C C . GLN A 1 193 ? -5.547 -1.181 0.701 1.00 93.69 193 GLN A C 1
ATOM 1418 O O . GLN A 1 193 ? -5.524 -2.378 1.007 1.00 93.69 193 GLN A O 1
ATOM 1423 N N . ALA A 1 194 ? -5.463 -0.220 1.613 1.00 93.88 194 ALA A N 1
ATOM 1424 C CA . ALA A 1 194 ? -5.603 -0.462 3.036 1.00 93.88 194 ALA A CA 1
ATOM 1425 C C . ALA A 1 194 ? -7.083 -0.389 3.435 1.00 93.88 194 ALA A C 1
ATOM 1427 O O . ALA A 1 194 ? -7.836 0.448 2.936 1.00 93.88 194 ALA A O 1
ATOM 1428 N N . ALA A 1 195 ? -7.500 -1.257 4.356 1.00 93.62 195 ALA A N 1
ATOM 1429 C CA . ALA A 1 195 ? -8.854 -1.280 4.892 1.00 93.62 195 ALA A CA 1
ATOM 1430 C C . ALA A 1 195 ? -8.839 -1.356 6.421 1.00 93.62 195 ALA A C 1
ATOM 1432 O O . ALA A 1 195 ? -8.273 -2.287 6.996 1.00 93.62 195 ALA A O 1
ATOM 1433 N N . LEU A 1 196 ? -9.495 -0.403 7.080 1.00 93.62 196 LEU A N 1
ATOM 1434 C CA . LEU A 1 196 ? -9.662 -0.354 8.530 1.00 93.62 196 LEU A CA 1
ATOM 1435 C C . LEU A 1 196 ? -11.106 -0.697 8.909 1.00 93.62 196 LEU A C 1
ATOM 1437 O O . LEU A 1 196 ? -12.062 -0.138 8.371 1.00 93.62 196 LEU A O 1
ATOM 1441 N N . LEU A 1 197 ? -11.258 -1.602 9.872 1.00 93.38 197 LEU A N 1
ATOM 1442 C CA . LEU A 1 197 ? -12.536 -2.031 10.439 1.00 93.38 197 LEU A CA 1
ATOM 1443 C C . LEU A 1 197 ? -12.454 -2.041 11.955 1.00 93.38 197 LEU A C 1
ATOM 1445 O O . LEU A 1 197 ? -11.410 -2.352 12.515 1.00 93.38 197 LEU A O 1
ATOM 1449 N N . THR A 1 198 ? -13.576 -1.841 12.638 1.00 93.31 198 THR A N 1
ATOM 1450 C CA . THR A 1 198 ? -13.679 -2.284 14.035 1.00 93.31 198 THR A CA 1
ATOM 1451 C C . THR A 1 198 ? -13.558 -3.806 14.090 1.00 93.31 198 THR A C 1
ATOM 1453 O O . THR A 1 198 ? -14.144 -4.502 13.253 1.00 93.31 198 THR A O 1
ATOM 1456 N N . LYS A 1 199 ? -12.883 -4.338 15.107 1.00 92.25 199 LYS A N 1
ATOM 1457 C CA . LYS A 1 199 ? -12.711 -5.781 15.303 1.00 92.25 199 LYS A CA 1
ATOM 1458 C C . LYS A 1 199 ? -14.046 -6.532 15.356 1.00 92.25 199 LYS A C 1
ATOM 1460 O O . LYS A 1 199 ? -14.171 -7.589 14.752 1.00 92.25 199 LYS A O 1
ATOM 1465 N N . SER A 1 200 ? -15.064 -5.943 15.983 1.00 92.75 200 SER A N 1
ATOM 1466 C CA . SER A 1 200 ? -16.419 -6.505 16.034 1.00 92.75 200 SER A CA 1
ATOM 1467 C C . SER A 1 200 ? -17.061 -6.641 14.648 1.00 92.75 200 SER A C 1
ATOM 1469 O O . SER A 1 200 ? -17.606 -7.693 14.328 1.00 92.75 200 SER A O 1
ATOM 1471 N N . ALA A 1 201 ? -16.970 -5.610 13.801 1.00 91.69 201 ALA A N 1
ATOM 1472 C CA . ALA A 1 201 ? -17.460 -5.672 12.421 1.00 91.69 201 ALA A CA 1
ATOM 1473 C C . ALA A 1 201 ? -16.693 -6.708 11.589 1.00 91.69 201 ALA A C 1
ATOM 1475 O O . ALA A 1 201 ? -17.303 -7.447 10.820 1.00 91.69 201 ALA A O 1
ATOM 1476 N N . PHE A 1 202 ? -15.374 -6.793 11.773 1.00 91.38 202 PHE A N 1
ATOM 1477 C CA . PHE A 1 202 ? -14.537 -7.777 11.094 1.00 91.38 202 PHE A CA 1
ATOM 1478 C C . PHE A 1 202 ? -14.923 -9.219 11.464 1.00 91.38 202 PHE A C 1
ATOM 1480 O O . PHE A 1 202 ? -15.123 -10.046 10.577 1.00 91.38 202 PHE A O 1
ATOM 1487 N N . GLU A 1 203 ? -15.093 -9.510 12.755 1.00 90.06 203 GLU A N 1
ATOM 1488 C CA . GLU A 1 203 ? -15.524 -10.827 13.245 1.00 90.06 203 GLU A CA 1
ATOM 1489 C C . GLU A 1 203 ? -16.961 -11.169 12.817 1.00 90.06 203 GLU A C 1
ATOM 1491 O O . GLU A 1 203 ? -17.274 -12.334 12.574 1.00 90.06 203 GLU A O 1
ATOM 1496 N N . ALA A 1 204 ? -17.821 -10.157 12.667 1.00 89.88 204 ALA A N 1
ATOM 1497 C CA . ALA A 1 204 ? -19.189 -10.305 12.174 1.00 89.88 204 ALA A CA 1
ATOM 1498 C C . ALA A 1 204 ? -19.305 -10.358 10.635 1.00 89.88 204 ALA A C 1
ATOM 1500 O O . ALA A 1 204 ? -20.417 -10.494 10.124 1.00 89.88 204 ALA A O 1
ATOM 1501 N N . GLY A 1 205 ? -18.203 -10.219 9.885 1.00 87.62 205 GLY A N 1
ATOM 1502 C CA . GLY A 1 205 ? -18.214 -10.185 8.415 1.00 87.62 205 GLY A CA 1
ATOM 1503 C C . GLY A 1 205 ? -18.881 -8.941 7.804 1.00 87.62 205 GLY A C 1
ATOM 1504 O O . GLY A 1 205 ? -19.305 -8.971 6.650 1.00 87.62 205 GLY A O 1
ATOM 1505 N N . GLN A 1 206 ? -18.994 -7.848 8.562 1.00 90.25 206 GLN A N 1
ATOM 1506 C CA . GLN A 1 206 ? -19.617 -6.585 8.145 1.00 90.25 206 GLN A CA 1
ATOM 1507 C C . GLN A 1 206 ? -18.605 -5.678 7.432 1.00 90.25 206 GLN A C 1
ATOM 1509 O O . GLN A 1 206 ? -18.154 -4.659 7.964 1.00 90.25 206 GLN A O 1
ATOM 1514 N N . TYR A 1 207 ? -18.217 -6.076 6.220 1.00 89.88 207 TYR A N 1
ATOM 1515 C CA . TYR A 1 207 ? -17.220 -5.360 5.415 1.00 89.88 207 TYR A CA 1
ATOM 1516 C C . TYR A 1 207 ? -17.745 -4.055 4.794 1.00 89.88 207 TYR A C 1
ATOM 1518 O O . TYR A 1 207 ? -16.961 -3.224 4.350 1.00 89.88 207 TYR A O 1
ATOM 1526 N N . ASP A 1 208 ? -19.052 -3.801 4.832 1.00 89.38 208 ASP A N 1
ATOM 1527 C CA . ASP A 1 208 ? -19.644 -2.521 4.422 1.00 89.38 208 ASP A CA 1
ATOM 1528 C C . ASP A 1 208 ? -19.177 -1.335 5.291 1.00 89.38 208 ASP A C 1
ATOM 1530 O O . ASP A 1 208 ? -19.282 -0.167 4.910 1.00 89.38 208 ASP A O 1
ATOM 1534 N N . ARG A 1 209 ? -18.618 -1.627 6.470 1.00 89.69 209 ARG A N 1
ATOM 1535 C CA . ARG A 1 209 ? -18.110 -0.636 7.427 1.00 89.69 209 ARG A CA 1
ATOM 1536 C C . ARG A 1 209 ? -16.621 -0.328 7.277 1.00 89.69 209 ARG A C 1
ATOM 1538 O O . ARG A 1 209 ? -16.084 0.377 8.128 1.00 89.69 209 ARG A O 1
ATOM 1545 N N . MET A 1 210 ? -15.965 -0.854 6.242 1.00 91.88 210 MET A N 1
ATOM 1546 C CA . MET A 1 210 ? -14.560 -0.555 5.965 1.00 91.88 210 MET A C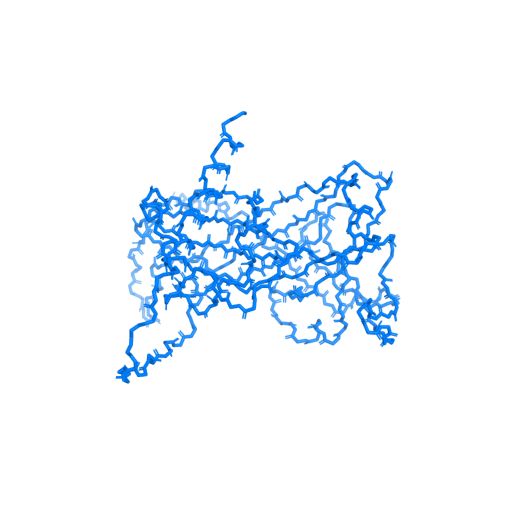A 1
ATOM 1547 C C . MET A 1 210 ? -14.356 0.935 5.695 1.00 91.88 210 MET A C 1
ATOM 1549 O O . MET A 1 210 ? -15.111 1.540 4.931 1.00 91.88 210 MET A O 1
ATOM 1553 N N . ILE A 1 211 ? -13.301 1.491 6.286 1.00 92.19 211 ILE A N 1
ATOM 1554 C CA . ILE A 1 211 ? -12.678 2.741 5.852 1.00 92.19 211 ILE A CA 1
ATOM 1555 C C . ILE A 1 211 ? -11.491 2.356 4.974 1.00 92.19 211 ILE A C 1
ATOM 1557 O O . ILE A 1 211 ? -10.681 1.525 5.381 1.00 92.19 211 ILE A O 1
ATOM 1561 N N . LEU A 1 212 ? -11.412 2.918 3.774 1.00 93.00 212 LEU A N 1
ATOM 1562 C CA . LEU A 1 212 ? -10.443 2.540 2.755 1.00 93.00 212 LEU A CA 1
ATOM 1563 C C . LEU A 1 212 ? -9.448 3.665 2.477 1.00 93.00 212 LEU A C 1
ATOM 1565 O O . LEU A 1 212 ? -9.794 4.851 2.535 1.00 93.00 212 LEU A O 1
ATOM 1569 N N . SER A 1 213 ? -8.230 3.273 2.118 1.00 92.06 213 SER A N 1
ATOM 1570 C CA . SER A 1 213 ? -7.286 4.176 1.466 1.00 92.06 213 SER A CA 1
ATOM 1571 C C . SER A 1 213 ? -7.619 4.376 -0.009 1.00 92.06 213 SER A C 1
ATOM 1573 O O . SER A 1 213 ? -8.476 3.700 -0.593 1.00 92.06 213 SER A O 1
ATOM 1575 N N . GLU A 1 214 ? -6.919 5.324 -0.611 1.00 89.88 214 GLU A N 1
ATOM 1576 C CA . GLU A 1 214 ? -6.695 5.398 -2.047 1.00 89.88 214 GLU A CA 1
ATOM 1577 C C . GLU A 1 214 ? -6.212 4.054 -2.607 1.00 89.88 214 GLU A C 1
ATOM 1579 O O . GLU A 1 214 ? -5.706 3.190 -1.880 1.00 89.88 214 GLU A O 1
ATOM 1584 N N . LEU A 1 215 ? -6.428 3.881 -3.909 1.00 91.44 215 LEU A N 1
ATOM 1585 C CA . LEU A 1 215 ? -5.840 2.794 -4.669 1.00 91.44 215 LEU A CA 1
ATOM 1586 C C . LEU A 1 215 ? -4.403 3.163 -5.018 1.00 91.44 215 LEU A C 1
ATOM 1588 O O . LEU A 1 215 ? -4.180 4.165 -5.698 1.00 91.44 215 LEU A O 1
ATOM 1592 N N . ASP A 1 216 ? -3.483 2.307 -4.600 1.00 91.38 216 ASP A N 1
ATOM 1593 C CA . ASP A 1 216 ? -2.101 2.332 -5.053 1.00 91.38 216 ASP A CA 1
ATOM 1594 C C . ASP A 1 216 ? -1.888 1.240 -6.095 1.00 91.38 216 ASP A C 1
ATOM 1596 O 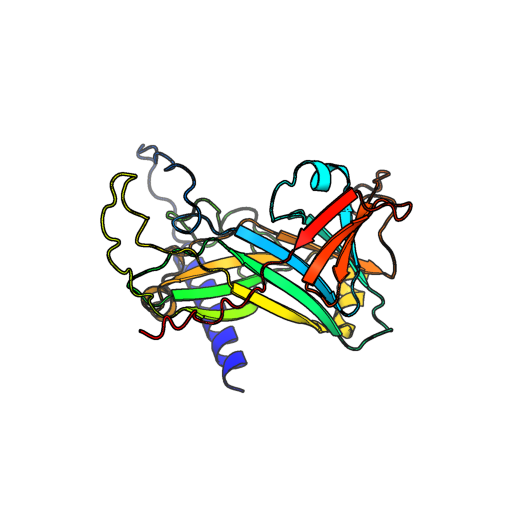O . ASP A 1 216 ? -2.465 0.154 -6.021 1.00 91.38 216 ASP A O 1
ATOM 1600 N N . THR A 1 217 ? -1.043 1.519 -7.075 1.00 92.19 217 THR A N 1
ATOM 1601 C CA . THR A 1 217 ? -0.701 0.605 -8.153 1.00 92.19 217 THR A CA 1
ATOM 1602 C C . THR A 1 217 ? 0.806 0.441 -8.218 1.00 92.19 217 THR A C 1
ATOM 1604 O O . THR A 1 217 ? 1.555 1.409 -8.329 1.00 92.19 217 THR A O 1
ATOM 1607 N N . ILE A 1 218 ? 1.246 -0.810 -8.209 1.00 92.00 218 ILE A N 1
ATOM 1608 C CA . ILE A 1 218 ? 2.640 -1.194 -8.375 1.00 92.00 218 ILE A CA 1
ATOM 1609 C C . ILE A 1 218 ? 2.778 -1.962 -9.684 1.00 92.00 218 ILE A C 1
ATOM 1611 O O . ILE A 1 218 ? 2.136 -2.993 -9.872 1.00 92.00 218 ILE A O 1
ATOM 1615 N N . ALA A 1 219 ? 3.653 -1.498 -10.565 1.00 91.62 219 ALA A N 1
ATOM 1616 C CA . ALA A 1 219 ? 4.161 -2.290 -11.681 1.00 91.62 219 ALA A CA 1
ATOM 1617 C C . ALA A 1 219 ? 5.600 -2.731 -11.393 1.00 91.62 219 ALA A C 1
ATOM 1619 O O . ALA A 1 219 ? 6.309 -2.081 -10.627 1.00 91.62 219 ALA A O 1
ATOM 1620 N N . PHE A 1 220 ? 6.054 -3.807 -12.029 1.00 90.94 220 PHE A N 1
ATOM 1621 C CA . PHE A 1 220 ? 7.421 -4.304 -11.875 1.00 90.94 220 PHE A CA 1
ATOM 1622 C C . PHE A 1 220 ? 8.166 -4.231 -13.202 1.00 90.94 220 PHE A C 1
ATOM 1624 O O . PHE A 1 220 ? 7.638 -4.621 -14.240 1.00 90.94 220 PHE A O 1
ATOM 1631 N N . VAL A 1 221 ? 9.416 -3.772 -13.164 1.00 91.00 221 VAL A N 1
ATOM 1632 C CA . VAL A 1 221 ? 10.317 -3.770 -14.322 1.00 91.00 221 VAL A CA 1
ATOM 1633 C C . VAL A 1 221 ? 11.662 -4.366 -13.954 1.00 91.00 221 VAL A C 1
ATOM 1635 O O . VAL A 1 221 ? 12.089 -4.372 -12.797 1.00 91.00 221 VAL A O 1
ATOM 1638 N N . LYS A 1 222 ? 12.354 -4.872 -14.968 1.00 88.00 222 LYS A N 1
ATOM 1639 C CA . LYS A 1 222 ? 13.645 -5.520 -14.791 1.00 88.00 222 LYS A CA 1
ATOM 1640 C C . LYS A 1 222 ? 14.773 -4.485 -14.686 1.00 88.00 222 LYS A C 1
ATOM 1642 O O . LYS A 1 222 ? 14.980 -3.699 -15.606 1.00 88.00 222 LYS A O 1
ATOM 1647 N N . MET A 1 223 ? 15.563 -4.589 -13.618 1.00 84.88 223 MET A N 1
ATOM 1648 C CA . MET A 1 223 ? 16.827 -3.884 -13.337 1.00 84.88 223 MET A CA 1
ATOM 1649 C C . MET A 1 223 ? 16.739 -2.375 -13.093 1.00 84.88 223 MET A C 1
ATOM 1651 O O . MET A 1 223 ? 17.197 -1.914 -12.054 1.00 84.88 223 MET A O 1
ATOM 1655 N N . THR A 1 224 ? 16.224 -1.595 -14.043 1.00 86.88 224 THR A N 1
ATOM 1656 C CA . THR A 1 224 ? 16.340 -0.127 -14.027 1.00 86.88 224 THR A CA 1
ATOM 1657 C C . THR A 1 224 ? 15.013 0.550 -14.315 1.00 86.88 224 THR A C 1
ATOM 1659 O O . THR A 1 224 ? 14.157 -0.020 -14.994 1.00 86.88 224 THR A O 1
ATOM 1662 N N . CYS A 1 225 ? 14.866 1.792 -13.851 1.00 88.06 225 CYS A N 1
ATOM 1663 C CA . CYS A 1 225 ? 13.699 2.600 -14.173 1.00 88.06 225 CYS A CA 1
ATOM 1664 C C . CYS A 1 225 ? 13.535 2.761 -15.692 1.00 88.06 225 CYS A C 1
ATOM 1666 O O . CYS A 1 225 ? 14.530 2.918 -16.410 1.00 88.06 225 CYS A O 1
ATOM 1668 N N . PRO A 1 226 ? 12.295 2.688 -16.204 1.00 87.25 226 PRO A N 1
ATOM 1669 C CA . PRO A 1 226 ? 12.057 2.797 -17.631 1.00 87.25 226 PRO A CA 1
ATOM 1670 C C . PRO A 1 226 ? 12.284 4.239 -18.104 1.00 87.25 226 PRO A C 1
ATOM 1672 O O . PRO A 1 226 ? 12.333 5.177 -17.316 1.00 87.25 226 PRO A O 1
ATOM 1675 N N . THR A 1 227 ? 12.430 4.421 -19.416 1.00 85.88 227 THR A N 1
ATOM 1676 C CA . THR A 1 227 ? 12.560 5.748 -20.060 1.00 85.88 227 THR A CA 1
ATOM 1677 C C . THR A 1 227 ? 11.304 6.155 -20.834 1.00 85.88 227 THR A C 1
ATOM 1679 O O . THR A 1 227 ? 11.226 7.239 -21.414 1.00 85.88 227 THR A O 1
ATOM 1682 N N . ALA A 1 228 ? 10.308 5.274 -20.843 1.00 84.94 228 ALA A N 1
ATOM 1683 C CA . ALA A 1 228 ? 9.001 5.477 -21.432 1.00 84.94 228 ALA A CA 1
ATOM 1684 C C . ALA A 1 228 ? 7.945 4.865 -20.513 1.00 84.94 228 ALA A C 1
ATOM 1686 O O . ALA A 1 228 ? 8.233 3.935 -19.757 1.00 84.94 228 ALA A O 1
ATOM 1687 N N . ASN A 1 229 ? 6.727 5.385 -20.586 1.00 83.38 229 ASN A N 1
ATOM 1688 C CA . ASN A 1 229 ? 5.600 4.814 -19.876 1.00 83.38 229 ASN A CA 1
ATOM 1689 C C . ASN A 1 229 ? 5.324 3.396 -20.417 1.00 83.38 229 ASN A C 1
ATOM 1691 O O . ASN A 1 229 ? 5.146 3.251 -21.628 1.00 83.38 229 ASN A O 1
ATOM 1695 N N . PRO A 1 230 ? 5.285 2.355 -19.566 1.00 80.06 230 PRO A N 1
ATOM 1696 C CA . PRO A 1 230 ? 5.095 0.976 -20.018 1.00 80.06 230 PRO A CA 1
ATOM 1697 C C . PRO A 1 230 ? 3.718 0.722 -20.654 1.00 80.06 230 PRO A C 1
ATOM 1699 O O . PRO A 1 230 ? 3.585 -0.198 -21.456 1.00 80.06 230 PRO A O 1
ATOM 1702 N N . ASP A 1 231 ? 2.709 1.539 -20.341 1.00 80.88 231 ASP A N 1
ATOM 1703 C CA . ASP A 1 231 ? 1.358 1.403 -20.891 1.00 80.88 231 ASP A CA 1
ATOM 1704 C C . ASP A 1 231 ? 1.200 2.122 -22.237 1.00 80.88 231 ASP A C 1
ATOM 1706 O O . ASP A 1 231 ? 0.547 1.614 -23.148 1.00 80.88 231 ASP A O 1
ATOM 1710 N N . THR A 1 232 ? 1.770 3.325 -22.368 1.00 84.19 232 THR A N 1
ATOM 1711 C CA . THR A 1 232 ? 1.558 4.192 -23.544 1.00 84.19 232 THR A CA 1
ATOM 1712 C C . THR A 1 232 ? 2.745 4.226 -24.504 1.00 84.19 232 THR A C 1
ATOM 1714 O O . THR A 1 232 ? 2.608 4.707 -25.627 1.00 84.19 232 THR A O 1
ATOM 1717 N N . ASN A 1 233 ? 3.906 3.711 -24.089 1.00 83.19 233 ASN A N 1
ATOM 1718 C CA . ASN A 1 233 ? 5.205 3.863 -24.755 1.00 83.19 233 ASN A CA 1
ATOM 1719 C C . ASN A 1 233 ? 5.635 5.324 -24.978 1.00 83.19 233 ASN A C 1
ATOM 1721 O O . ASN A 1 233 ? 6.555 5.593 -25.753 1.00 83.19 233 ASN A O 1
ATOM 1725 N N . GLU A 1 234 ? 5.000 6.283 -24.302 1.00 86.06 234 GLU A N 1
ATOM 1726 C CA . GLU A 1 234 ? 5.372 7.689 -24.405 1.00 86.06 234 GLU A CA 1
ATOM 1727 C C . GLU A 1 234 ? 6.647 7.972 -23.598 1.00 86.06 234 GLU A C 1
ATOM 1729 O O . GLU A 1 234 ? 6.760 7.507 -22.458 1.00 86.06 234 GLU A O 1
ATOM 1734 N N . PRO A 1 235 ? 7.600 8.757 -24.136 1.00 85.06 235 PRO A N 1
ATOM 1735 C CA . PRO A 1 235 ? 8.789 9.166 -23.395 1.00 85.06 235 PRO A CA 1
ATOM 1736 C C . PRO A 1 235 ? 8.405 9.808 -22.061 1.00 85.06 235 PRO A C 1
ATOM 1738 O O . PRO A 1 235 ? 7.647 10.776 -22.029 1.00 85.06 235 PRO A O 1
ATOM 1741 N N . THR A 1 236 ? 8.917 9.259 -20.962 1.00 84.38 236 THR A N 1
ATOM 1742 C CA . THR A 1 236 ? 8.580 9.703 -19.606 1.00 84.38 236 THR A CA 1
ATOM 1743 C C . THR A 1 236 ? 9.844 9.725 -18.765 1.00 84.38 236 THR A C 1
ATOM 1745 O O . THR A 1 236 ? 10.612 8.763 -18.758 1.00 84.38 236 THR A O 1
ATOM 1748 N N . GLU A 1 237 ? 10.068 10.833 -18.062 1.00 85.38 237 GLU A N 1
ATOM 1749 C CA . GLU A 1 237 ? 11.166 10.945 -17.106 1.00 85.38 237 GLU A CA 1
ATOM 1750 C C . GLU A 1 237 ? 10.714 10.402 -15.750 1.00 85.38 237 GLU A C 1
ATOM 1752 O O . GLU A 1 237 ? 9.680 10.809 -15.209 1.00 85.38 237 GLU A O 1
ATOM 1757 N N . TYR A 1 238 ? 11.484 9.446 -15.235 1.00 86.12 238 TYR A N 1
ATOM 1758 C CA . TYR A 1 238 ? 11.265 8.837 -13.934 1.00 86.12 238 TYR A CA 1
ATOM 1759 C C . TYR A 1 238 ? 12.357 9.293 -12.973 1.00 86.12 238 TYR A C 1
ATOM 1761 O O . TYR A 1 238 ? 13.547 9.167 -13.274 1.00 86.12 238 TYR A O 1
ATOM 1769 N N . ALA A 1 239 ? 11.933 9.788 -11.817 1.00 85.69 239 ALA A N 1
ATOM 1770 C CA . ALA A 1 239 ? 12.781 9.956 -10.658 1.00 85.69 239 ALA A CA 1
ATOM 1771 C C . ALA A 1 239 ? 12.970 8.616 -9.948 1.00 85.69 239 ALA A C 1
ATOM 1773 O O . ALA A 1 239 ? 12.037 7.814 -9.826 1.00 85.69 239 ALA A O 1
ATOM 1774 N N . GLU A 1 240 ? 14.169 8.419 -9.419 1.00 87.88 240 GLU A N 1
ATOM 1775 C CA . GLU A 1 240 ? 14.474 7.312 -8.527 1.00 87.88 240 GLU A CA 1
ATOM 1776 C C . GLU A 1 240 ? 14.151 7.720 -7.093 1.00 87.88 240 GLU A C 1
ATOM 1778 O O . GLU A 1 240 ? 14.618 8.747 -6.595 1.00 87.88 240 GLU A O 1
ATOM 1783 N N . VAL A 1 241 ? 13.348 6.902 -6.424 1.00 85.25 241 VAL A N 1
ATOM 1784 C CA . VAL A 1 241 ? 13.048 7.023 -5.004 1.00 85.25 241 VAL A CA 1
ATOM 1785 C C . VAL A 1 241 ? 13.793 5.912 -4.277 1.00 85.25 241 VAL A C 1
ATOM 1787 O O . VAL A 1 241 ? 13.674 4.737 -4.628 1.00 85.25 241 VAL A O 1
ATOM 1790 N N . ALA A 1 242 ? 14.557 6.289 -3.258 1.00 82.94 242 ALA A N 1
ATOM 1791 C CA . ALA A 1 242 ? 15.326 5.371 -2.428 1.00 82.94 242 ALA A CA 1
ATOM 1792 C C . ALA A 1 242 ? 15.196 5.751 -0.952 1.00 82.94 242 ALA A C 1
ATOM 1794 O O . ALA A 1 242 ? 15.027 6.927 -0.622 1.00 82.94 242 ALA A O 1
ATOM 1795 N N . VAL A 1 243 ? 15.299 4.760 -0.069 1.00 79.38 243 VAL A N 1
ATOM 1796 C CA . VAL A 1 243 ? 15.360 4.957 1.382 1.00 79.38 243 VAL A CA 1
ATOM 1797 C C . VAL A 1 243 ? 16.728 4.498 1.870 1.00 79.38 243 VAL A C 1
ATOM 1799 O O . VAL A 1 243 ? 17.153 3.385 1.560 1.00 79.38 243 VAL A O 1
ATOM 1802 N N . ASP A 1 244 ? 17.434 5.366 2.591 1.00 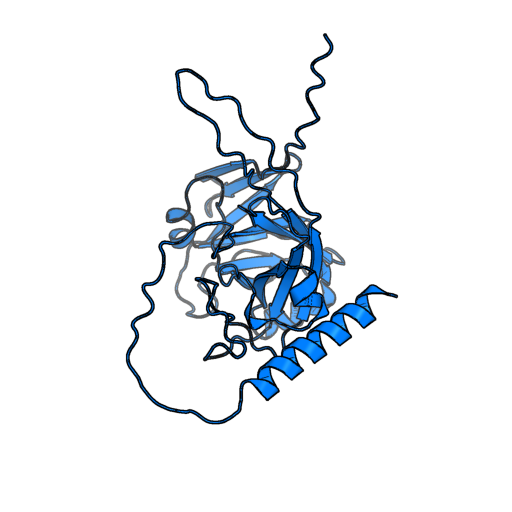76.94 244 ASP A N 1
ATOM 1803 C CA . ASP A 1 244 ? 18.717 5.014 3.202 1.00 76.94 244 ASP A CA 1
ATOM 1804 C C . ASP A 1 244 ? 18.546 4.251 4.530 1.00 76.94 244 ASP A C 1
ATOM 1806 O O . ASP A 1 244 ? 17.451 4.152 5.087 1.00 76.94 244 ASP A O 1
ATOM 1810 N N . ASP A 1 245 ? 19.647 3.723 5.071 1.00 71.62 245 ASP A N 1
ATOM 1811 C CA . ASP A 1 245 ? 19.644 2.973 6.337 1.00 71.62 245 ASP A CA 1
ATOM 1812 C C . ASP A 1 245 ? 19.192 3.813 7.551 1.00 71.62 245 ASP A C 1
ATOM 1814 O O . ASP A 1 245 ? 18.848 3.258 8.596 1.00 71.62 245 ASP A O 1
ATOM 1818 N N . ALA A 1 246 ? 19.189 5.145 7.437 1.00 71.50 246 ALA A N 1
ATOM 1819 C CA . ALA A 1 246 ? 18.687 6.056 8.462 1.00 71.50 246 ALA A CA 1
ATOM 1820 C C . ALA A 1 246 ? 17.177 6.338 8.318 1.00 71.50 246 ALA A C 1
ATOM 1822 O O . ALA A 1 246 ? 16.620 7.102 9.110 1.00 71.50 246 ALA A O 1
ATOM 1823 N N . GLY A 1 247 ? 16.507 5.729 7.333 1.00 69.25 247 GLY A N 1
ATOM 1824 C CA . GLY A 1 247 ? 15.093 5.949 7.040 1.00 69.25 247 GLY A CA 1
ATOM 1825 C C . GLY A 1 247 ? 14.830 7.254 6.287 1.00 69.25 247 GLY A C 1
ATOM 1826 O O . GLY A 1 247 ? 13.690 7.723 6.246 1.00 69.25 247 GLY A O 1
ATOM 1827 N N . THR A 1 248 ? 15.847 7.874 5.695 1.00 78.44 248 THR A N 1
ATOM 1828 C CA . THR A 1 248 ? 15.675 9.072 4.874 1.00 78.44 248 THR A CA 1
ATOM 1829 C C . THR A 1 248 ? 15.287 8.660 3.464 1.00 78.44 248 THR A C 1
ATOM 1831 O O . THR A 1 248 ? 16.057 8.023 2.747 1.00 78.44 248 THR A O 1
ATOM 1834 N N . MET A 1 249 ? 14.086 9.053 3.050 1.00 80.56 249 MET A N 1
ATOM 1835 C CA . MET A 1 249 ? 13.629 8.896 1.680 1.00 80.56 249 MET A CA 1
ATOM 1836 C C . MET A 1 249 ? 14.134 10.059 0.831 1.00 80.56 249 MET A C 1
ATOM 1838 O O . MET A 1 249 ? 13.911 11.232 1.144 1.00 80.56 249 MET A O 1
ATOM 1842 N N . THR A 1 250 ? 14.793 9.716 -0.265 1.00 83.44 250 THR A N 1
ATOM 1843 C CA . THR A 1 250 ? 15.396 10.651 -1.209 1.00 83.44 250 THR A CA 1
ATOM 1844 C C . THR A 1 250 ? 14.828 10.399 -2.593 1.00 83.44 250 THR A C 1
ATOM 1846 O O . THR A 1 250 ? 14.714 9.253 -3.023 1.00 83.44 250 THR A O 1
ATOM 1849 N N . VAL A 1 251 ? 14.481 11.481 -3.284 1.00 84.00 251 VAL A N 1
ATOM 1850 C CA . VAL A 1 251 ? 14.053 11.459 -4.680 1.00 84.00 251 VAL A CA 1
ATOM 1851 C C . VAL A 1 251 ? 15.143 12.110 -5.515 1.00 84.00 251 VAL A C 1
ATOM 1853 O O . VAL A 1 251 ? 15.517 13.255 -5.248 1.00 84.00 251 VAL A O 1
ATOM 1856 N N . SER A 1 252 ? 15.650 11.386 -6.506 1.00 85.25 252 SER A N 1
ATOM 1857 C CA . SER A 1 252 ? 16.713 11.843 -7.400 1.00 85.25 252 SER A CA 1
ATOM 1858 C C . SER A 1 252 ? 16.225 11.867 -8.841 1.00 85.25 252 SER A C 1
ATOM 1860 O O . SER A 1 252 ? 15.511 10.965 -9.271 1.00 85.25 252 SER A O 1
ATOM 1862 N N . ASP A 1 253 ? 16.601 12.901 -9.592 1.00 82.50 253 ASP A N 1
ATOM 1863 C CA . ASP A 1 253 ? 16.334 12.957 -11.030 1.00 82.50 253 ASP A CA 1
ATOM 1864 C C . ASP A 1 253 ? 17.134 11.878 -11.790 1.00 82.50 253 ASP A C 1
ATOM 1866 O O . ASP A 1 253 ? 18.039 11.238 -11.250 1.00 82.50 253 ASP A O 1
ATOM 1870 N N . LYS A 1 254 ? 16.867 11.724 -13.090 1.00 74.81 254 LYS A N 1
ATOM 1871 C CA . LYS A 1 254 ? 17.586 10.780 -13.971 1.00 74.81 254 LYS A CA 1
ATOM 1872 C C . LYS A 1 254 ? 19.109 10.986 -14.060 1.00 74.81 254 LYS A C 1
ATOM 1874 O O . LYS A 1 254 ? 19.807 10.161 -14.643 1.00 74.81 254 LYS A O 1
ATOM 1879 N N . LYS A 1 255 ? 19.630 12.126 -13.591 1.00 77.62 255 LYS A N 1
ATOM 1880 C CA . LYS A 1 255 ? 21.067 12.441 -13.547 1.00 77.62 255 LYS A CA 1
ATOM 1881 C C . LYS A 1 255 ? 21.665 12.162 -12.162 1.00 77.62 255 LYS A C 1
ATOM 1883 O O . LYS A 1 255 ? 22.855 12.406 -11.973 1.00 77.62 255 LYS A O 1
ATOM 1888 N N . GLY A 1 256 ? 20.861 11.675 -11.216 1.00 77.06 256 GLY A N 1
ATOM 1889 C CA . GLY A 1 256 ? 21.251 11.428 -9.832 1.00 77.06 256 GLY A CA 1
ATOM 1890 C C . GLY A 1 256 ? 21.270 12.684 -8.959 1.00 77.06 256 GLY A C 1
ATOM 1891 O O . GLY A 1 256 ? 21.814 12.638 -7.857 1.00 77.06 256 GLY A O 1
ATOM 1892 N N . ASN A 1 257 ? 20.713 13.814 -9.414 1.00 80.75 257 ASN A N 1
ATOM 1893 C CA . ASN A 1 257 ? 20.599 14.995 -8.562 1.00 80.75 257 ASN A CA 1
ATOM 1894 C C . ASN A 1 257 ? 19.417 14.824 -7.614 1.00 80.75 257 ASN A C 1
ATOM 1896 O O . ASN A 1 257 ? 18.285 14.622 -8.050 1.00 80.75 257 ASN A O 1
ATOM 1900 N N . VAL A 1 258 ? 19.669 14.985 -6.320 1.00 80.44 258 VAL A N 1
ATOM 1901 C CA . VAL A 1 258 ? 18.629 14.961 -5.290 1.00 80.44 258 VAL A CA 1
ATOM 1902 C C . VAL A 1 258 ? 17.688 16.153 -5.482 1.00 80.44 258 VAL A C 1
ATOM 1904 O O . VAL A 1 258 ? 18.116 17.306 -5.420 1.00 80.44 258 VAL A O 1
ATOM 1907 N N . THR A 1 259 ? 16.401 15.880 -5.694 1.00 79.50 259 THR A N 1
ATOM 1908 C CA . THR A 1 259 ? 15.357 16.900 -5.883 1.00 79.50 259 THR A CA 1
ATOM 1909 C C . THR A 1 259 ? 14.477 17.073 -4.648 1.00 79.50 259 THR A C 1
ATOM 1911 O O . THR A 1 259 ? 14.019 18.186 -4.380 1.00 79.50 259 THR A O 1
ATOM 1914 N N . LYS A 1 260 ? 14.248 16.001 -3.875 1.00 79.94 260 LYS A N 1
ATOM 1915 C CA . LYS A 1 260 ? 13.478 16.026 -2.620 1.00 79.94 260 LYS A CA 1
ATOM 1916 C C . LYS A 1 260 ? 14.060 15.056 -1.594 1.00 79.94 260 LYS A C 1
ATOM 1918 O O . LYS A 1 260 ? 14.573 13.998 -1.947 1.00 79.94 260 LYS A O 1
ATOM 1923 N N . THR A 1 261 ? 13.903 15.393 -0.316 1.00 78.44 261 THR A N 1
ATOM 1924 C CA . THR A 1 261 ? 14.303 14.546 0.813 1.00 78.44 261 THR A CA 1
ATOM 1925 C C . THR A 1 261 ? 13.272 14.667 1.929 1.00 78.44 261 THR A C 1
ATOM 1927 O O . THR A 1 261 ? 12.830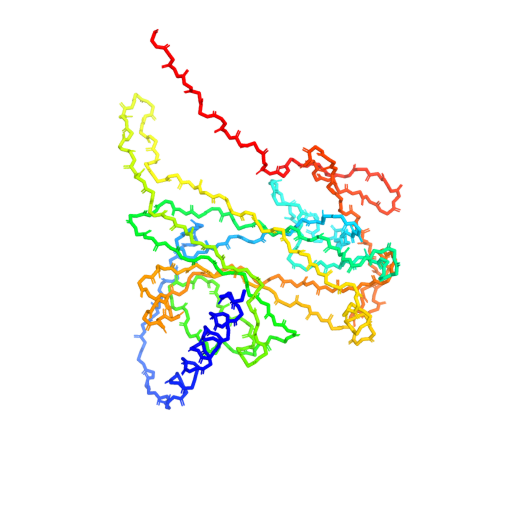 15.773 2.243 1.00 78.44 261 THR A O 1
ATOM 1930 N N . THR A 1 262 ? 12.894 13.546 2.539 1.00 76.56 262 THR A N 1
ATOM 1931 C CA . THR A 1 262 ? 12.066 13.514 3.750 1.00 76.56 262 THR A CA 1
ATOM 1932 C C . THR A 1 262 ? 12.490 12.357 4.647 1.00 76.56 262 THR A C 1
ATOM 1934 O O . THR A 1 262 ? 13.000 11.350 4.165 1.00 76.56 262 THR A O 1
ATOM 1937 N N . MET A 1 263 ? 12.263 12.465 5.952 1.00 68.75 263 MET A N 1
ATOM 1938 C CA . MET A 1 263 ? 12.425 11.320 6.850 1.00 68.75 263 MET A CA 1
ATOM 1939 C C . MET A 1 263 ? 11.153 10.474 6.828 1.00 68.75 263 MET A C 1
ATOM 1941 O O . MET A 1 263 ? 10.063 10.991 7.082 1.00 68.75 263 MET A O 1
ATOM 1945 N N . THR A 1 264 ? 11.287 9.178 6.543 1.00 60.50 264 THR A N 1
ATOM 1946 C CA . THR A 1 264 ? 10.207 8.212 6.771 1.00 60.50 264 THR A CA 1
ATOM 1947 C C . THR A 1 264 ? 10.045 8.071 8.283 1.00 60.50 264 THR A C 1
ATOM 1949 O O . THR A 1 264 ? 11.018 7.917 9.023 1.00 60.50 264 THR A O 1
ATOM 1952 N N . GLY A 1 265 ? 8.829 8.279 8.780 1.00 52.47 265 GLY A N 1
ATOM 1953 C CA . GLY A 1 265 ? 8.554 8.447 10.202 1.00 52.47 265 GLY A CA 1
ATOM 1954 C C . GLY A 1 265 ? 8.761 7.167 11.010 1.00 52.47 265 GLY A C 1
ATOM 1955 O O . GLY A 1 265 ? 7.804 6.500 11.365 1.00 52.47 265 GLY A O 1
ATOM 1956 N N . SER A 1 266 ? 10.001 6.864 11.382 1.00 39.69 266 SER A N 1
ATOM 1957 C CA . SER A 1 266 ? 10.339 5.923 12.453 1.00 39.69 266 SER A CA 1
ATOM 1958 C C . SER A 1 266 ? 11.215 6.627 13.491 1.00 39.69 266 SER A C 1
ATOM 1960 O O . SER A 1 266 ? 12.342 6.229 13.777 1.00 39.69 266 SER A O 1
ATOM 1962 N N . MET A 1 267 ? 10.690 7.683 14.111 1.00 30.64 267 MET A N 1
ATOM 1963 C CA . MET A 1 267 ? 11.089 7.952 15.489 1.00 30.64 267 MET A CA 1
ATOM 1964 C C . MET A 1 267 ? 10.107 7.200 16.373 1.00 30.64 267 MET A C 1
ATOM 1966 O O . MET A 1 267 ? 8.994 7.669 16.609 1.00 30.64 267 MET A O 1
ATOM 1970 N N . SER A 1 268 ? 10.513 6.031 16.883 1.00 30.31 268 SER A N 1
ATOM 1971 C CA . SER A 1 268 ? 9.888 5.522 18.099 1.00 30.31 268 SER A CA 1
ATOM 1972 C C . SER A 1 268 ? 10.056 6.630 19.135 1.00 30.31 268 SER A C 1
ATOM 1974 O O . SER A 1 268 ? 11.175 6.884 19.590 1.00 30.31 268 SER A O 1
ATOM 1976 N N . MET A 1 269 ? 8.985 7.349 19.463 1.00 28.95 269 MET A N 1
ATOM 1977 C CA . MET A 1 269 ? 9.016 8.243 20.607 1.00 28.95 269 MET A CA 1
ATOM 1978 C C . MET A 1 269 ? 9.128 7.352 21.838 1.00 28.95 269 MET A C 1
ATOM 1980 O O . MET A 1 269 ? 8.135 6.868 22.380 1.00 28.95 269 MET A O 1
ATOM 1984 N N . GLY A 1 270 ? 10.375 7.087 22.234 1.00 26.11 270 GLY A N 1
ATOM 1985 C CA . GLY A 1 270 ? 10.697 6.616 23.563 1.00 26.11 270 GLY A CA 1
ATOM 1986 C C . GLY A 1 270 ? 9.985 7.542 24.533 1.00 26.11 270 GLY A C 1
ATOM 1987 O O . GLY A 1 270 ? 10.109 8.763 24.441 1.00 26.11 270 GLY A O 1
ATOM 1988 N N . ALA A 1 271 ? 9.167 6.951 25.397 1.00 29.27 271 ALA A N 1
ATOM 1989 C CA . ALA A 1 271 ? 8.481 7.665 26.448 1.00 29.27 271 ALA A CA 1
ATOM 1990 C C . ALA A 1 271 ? 9.491 8.560 27.176 1.00 29.27 271 ALA A C 1
ATOM 1992 O O . ALA A 1 271 ? 10.408 8.062 27.832 1.00 29.27 271 ALA A O 1
ATOM 1993 N N . THR A 1 272 ? 9.323 9.877 27.073 1.00 28.27 272 THR A N 1
ATOM 1994 C CA . THR A 1 272 ? 9.978 10.800 27.992 1.00 28.27 272 THR A CA 1
ATOM 1995 C C . THR A 1 272 ? 9.375 10.532 29.363 1.00 28.27 272 THR A C 1
ATOM 1997 O O . THR A 1 272 ? 8.302 11.029 29.705 1.00 28.27 272 THR A O 1
ATOM 2000 N N . VAL A 1 273 ? 10.051 9.689 30.141 1.00 31.98 273 VAL A N 1
ATOM 2001 C CA . VAL A 1 273 ? 9.829 9.579 31.576 1.00 31.98 273 VAL A CA 1
ATOM 2002 C C . VAL A 1 273 ? 10.234 10.925 32.159 1.00 31.98 273 VAL A C 1
ATOM 2004 O O . VAL A 1 273 ? 11.414 11.226 32.311 1.00 31.98 273 VAL A O 1
ATOM 2007 N N . ILE A 1 274 ? 9.244 11.759 32.466 1.00 33.03 274 ILE A N 1
ATOM 2008 C CA . ILE A 1 274 ? 9.445 12.884 33.370 1.00 33.03 274 ILE A CA 1
ATOM 2009 C C . ILE A 1 274 ? 9.557 12.270 34.768 1.00 33.03 274 ILE A C 1
ATOM 2011 O O . ILE A 1 274 ? 8.553 12.020 35.437 1.00 33.03 274 ILE A O 1
ATOM 2015 N N . THR A 1 275 ? 10.779 11.953 35.191 1.00 33.00 275 THR A N 1
ATOM 2016 C CA . THR A 1 275 ? 11.077 11.757 36.611 1.00 33.00 275 THR A CA 1
ATOM 2017 C C . THR A 1 275 ? 10.900 13.093 37.324 1.00 33.00 275 THR A C 1
ATOM 2019 O O . THR A 1 275 ? 11.428 14.108 36.869 1.00 33.00 275 THR A O 1
ATOM 2022 N N . LYS A 1 276 ? 10.106 13.074 38.400 1.00 34.75 276 LYS A N 1
ATOM 2023 C CA . LYS A 1 276 ? 9.993 14.174 39.365 1.00 34.75 276 LYS A CA 1
ATOM 2024 C C . LYS A 1 276 ? 11.339 14.514 39.988 1.00 34.75 276 LYS A C 1
ATOM 2026 O O . LYS A 1 276 ? 12.116 13.563 40.222 1.00 34.75 276 LYS A O 1
#

Secondary structure (DSSP, 8-state):
-HHHHHHHHHHHHHHHHHHHT-S----------------BTTTBBEEEEEE-TTEEEEEEHHHHHH--TT--S-SEEEEEE-TTT-SEEEEEEEEEEEE--SS-EEEEEEEESSB-SS-SS--TT-SS---B-TTT-EEEEEEEE-----PPPPPBTTB---SS-EEEEEEEEEEETTTHHHHHHTT-EEEEEEEEEEHHHHHTT-GGG-EEBPPEEEEEEESS--SB-TTT--B--EEEEEE-TTSEEEEE-TTS-EEEEEE-S-----------